Protein AF-A0AAI9UZY2-F1 (afdb_monomer_lite)

Structure (mmCIF, N/CA/C/O backbone):
data_AF-A0AAI9UZY2-F1
#
_entry.id   AF-A0AAI9UZY2-F1
#
loop_
_atom_site.group_PDB
_atom_site.id
_atom_site.type_symbol
_atom_site.label_atom_id
_atom_site.label_alt_id
_atom_site.label_comp_id
_atom_site.label_asym_id
_atom_site.label_entity_id
_atom_site.label_seq_id
_atom_site.pdbx_PDB_ins_code
_atom_site.Cartn_x
_atom_site.Cartn_y
_atom_site.Cartn_z
_atom_site.occupancy
_atom_site.B_iso_or_equiv
_atom_site.auth_seq_id
_atom_site.auth_comp_id
_atom_site.auth_asym_id
_atom_site.auth_atom_id
_atom_site.pdbx_PDB_model_num
ATOM 1 N N . MET A 1 1 ? 37.369 68.904 18.514 1.00 38.25 1 MET A N 1
ATOM 2 C CA . MET A 1 1 ? 38.245 67.737 18.271 1.00 38.25 1 MET A CA 1
ATOM 3 C C . MET A 1 1 ? 37.797 67.135 16.942 1.00 38.25 1 MET A C 1
ATOM 5 O O . MET A 1 1 ? 36.639 66.764 16.865 1.00 38.25 1 MET A O 1
ATOM 9 N N . ILE A 1 2 ? 38.485 67.487 15.842 1.00 41.34 2 ILE A N 1
ATOM 10 C CA . ILE A 1 2 ? 39.428 66.622 15.077 1.00 41.34 2 ILE A CA 1
ATOM 11 C C . ILE A 1 2 ? 38.659 65.435 14.453 1.00 41.34 2 ILE A C 1
ATOM 13 O O . ILE A 1 2 ? 38.135 64.639 15.215 1.00 41.34 2 ILE A O 1
ATOM 17 N N . ASN A 1 3 ? 38.526 65.196 13.141 1.00 34.97 3 ASN A N 1
ATOM 18 C CA . ASN A 1 3 ? 39.040 65.774 11.889 1.00 34.97 3 ASN A CA 1
ATOM 19 C C . ASN A 1 3 ? 38.097 65.339 10.733 1.00 34.97 3 ASN A C 1
ATOM 21 O O . ASN A 1 3 ? 37.533 64.248 10.785 1.00 34.97 3 ASN A O 1
ATOM 25 N N . SER A 1 4 ? 37.977 66.163 9.685 1.00 37.31 4 SER A N 1
ATOM 26 C CA . SER A 1 4 ? 37.490 65.813 8.327 1.00 37.31 4 SER A CA 1
ATOM 27 C C . SER A 1 4 ? 38.520 64.901 7.587 1.00 37.31 4 SER A C 1
ATOM 29 O O . SER A 1 4 ? 39.471 64.490 8.256 1.00 37.31 4 SER A O 1
ATOM 31 N N . PRO A 1 5 ? 38.515 64.657 6.245 1.00 57.94 5 PRO A N 1
ATOM 32 C CA . PRO A 1 5 ? 37.547 64.971 5.168 1.00 57.94 5 PRO A CA 1
ATOM 33 C C . PRO A 1 5 ? 37.455 63.917 4.000 1.00 57.94 5 PRO A C 1
ATOM 35 O O . PRO A 1 5 ? 38.155 62.913 3.996 1.00 57.94 5 PRO A O 1
ATOM 38 N N . GLU A 1 6 ? 36.653 64.251 2.964 1.00 41.91 6 GLU A N 1
ATOM 39 C CA . GLU A 1 6 ? 36.957 64.096 1.509 1.00 41.91 6 GLU A CA 1
ATOM 40 C C . GLU A 1 6 ? 36.976 62.690 0.835 1.00 41.91 6 GLU A C 1
ATOM 42 O O . GLU A 1 6 ? 37.306 61.689 1.443 1.00 41.91 6 GLU A O 1
ATOM 47 N N . SER A 1 7 ? 36.661 62.490 -0.456 1.00 42.75 7 SER A N 1
ATOM 48 C CA . SER A 1 7 ? 36.367 63.393 -1.581 1.00 42.75 7 SER A CA 1
ATOM 49 C C . SER A 1 7 ? 35.834 62.621 -2.809 1.00 42.75 7 SER A C 1
ATOM 51 O O . SER A 1 7 ? 36.023 61.413 -2.914 1.00 42.75 7 SER A O 1
ATOM 53 N N . ARG A 1 8 ? 35.373 63.411 -3.797 1.00 41.38 8 ARG A N 1
ATOM 54 C CA . ARG A 1 8 ? 35.271 63.169 -5.260 1.00 41.38 8 ARG A CA 1
ATOM 55 C C . ARG A 1 8 ? 34.188 62.214 -5.781 1.00 41.38 8 ARG A C 1
ATOM 57 O O . ARG A 1 8 ? 34.060 61.091 -5.335 1.00 41.38 8 ARG A O 1
ATOM 64 N N . GLY A 1 9 ? 33.439 62.554 -6.828 1.00 35.50 9 GLY A N 1
ATOM 65 C CA . GLY A 1 9 ? 33.447 63.742 -7.686 1.00 35.50 9 GLY A CA 1
ATOM 66 C C . GLY A 1 9 ? 32.598 63.471 -8.935 1.00 35.50 9 GLY A C 1
ATOM 67 O O . GLY A 1 9 ? 32.671 62.390 -9.508 1.00 35.50 9 GLY A O 1
ATOM 68 N N . GLN A 1 10 ? 31.761 64.440 -9.303 1.00 41.47 10 GLN A N 1
ATOM 69 C CA . GLN A 1 10 ? 30.916 64.476 -10.504 1.00 41.47 10 GLN A CA 1
ATOM 70 C C . GLN A 1 10 ? 31.749 64.718 -11.777 1.00 41.47 10 GLN A C 1
ATOM 72 O O . GLN A 1 10 ? 32.764 65.399 -11.670 1.00 41.47 10 GLN A O 1
ATOM 77 N N . THR A 1 11 ? 31.265 64.271 -12.951 1.00 36.84 11 THR A N 1
ATOM 78 C CA . THR A 1 11 ? 30.917 65.105 -14.138 1.00 36.84 11 THR A CA 1
ATOM 79 C C . THR A 1 11 ? 30.448 64.254 -15.341 1.00 36.84 11 THR A C 1
ATOM 81 O O . THR A 1 11 ? 30.886 63.126 -15.541 1.00 36.84 11 THR A O 1
ATOM 84 N N . ALA A 1 12 ? 29.509 64.810 -16.117 1.00 40.16 12 ALA A N 1
ATOM 85 C CA . ALA A 1 12 ? 28.914 64.315 -17.377 1.00 40.16 12 ALA A CA 1
ATOM 86 C C . ALA A 1 12 ? 29.637 64.947 -18.616 1.00 40.16 12 ALA A C 1
ATOM 88 O O . ALA A 1 12 ? 30.693 65.538 -18.400 1.00 40.16 12 ALA A O 1
ATOM 89 N N . PRO A 1 13 ? 29.037 65.110 -19.828 1.00 58.28 13 PRO A N 1
ATOM 90 C CA . PRO A 1 13 ? 28.518 64.188 -20.871 1.00 58.28 13 PRO A CA 1
ATOM 91 C C . PRO A 1 13 ? 29.129 64.454 -22.300 1.00 58.28 13 PRO A C 1
ATOM 93 O O . PRO A 1 13 ? 30.073 65.228 -22.425 1.00 58.28 13 PRO A O 1
ATOM 96 N N . THR A 1 14 ? 28.477 63.935 -23.373 1.00 40.00 14 THR A N 1
ATOM 97 C CA . THR A 1 14 ? 28.565 64.267 -24.847 1.00 40.00 14 THR A CA 1
ATOM 98 C C . THR A 1 14 ? 29.688 63.538 -25.634 1.00 40.00 14 THR A C 1
ATOM 100 O O . THR A 1 14 ? 30.774 63.378 -25.105 1.00 40.00 14 THR A O 1
ATOM 103 N N . ASP A 1 15 ? 29.499 62.894 -26.806 1.00 36.50 15 ASP A N 1
ATOM 104 C CA . ASP A 1 15 ? 29.066 63.411 -28.125 1.00 36.50 15 ASP A CA 1
ATOM 105 C C . ASP A 1 15 ? 28.663 62.305 -29.160 1.00 36.50 15 ASP A C 1
ATOM 107 O O . ASP A 1 15 ? 29.185 61.191 -29.146 1.00 36.50 15 ASP A O 1
ATOM 111 N N . LYS A 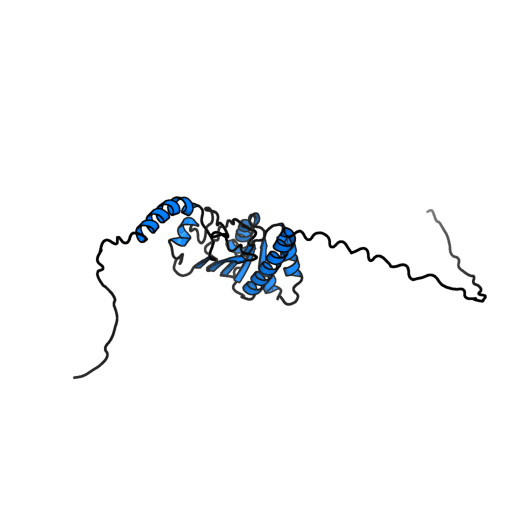1 16 ? 27.745 62.641 -30.092 1.00 41.12 16 LYS A N 1
ATOM 112 C CA . LYS A 1 16 ? 27.519 62.020 -31.443 1.00 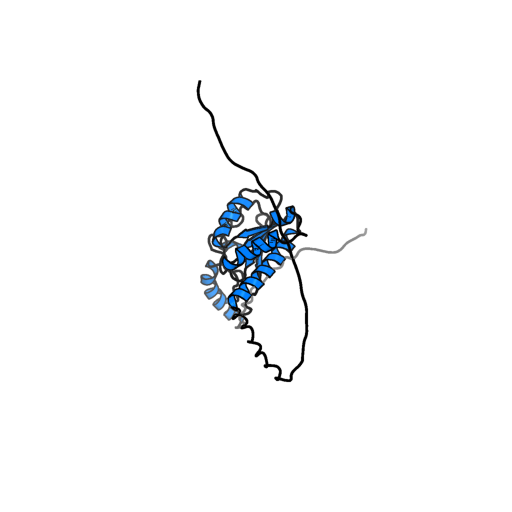41.12 16 LYS A CA 1
ATOM 113 C C . LYS A 1 16 ? 28.480 62.689 -32.481 1.00 41.12 16 LYS A C 1
ATOM 115 O O . LYS A 1 16 ? 29.222 63.546 -32.017 1.00 41.12 16 LYS A O 1
ATOM 120 N N . PRO A 1 17 ? 28.462 62.517 -33.845 1.00 53.69 17 PRO A N 1
ATOM 121 C CA . PRO A 1 17 ? 27.680 61.713 -34.837 1.00 53.69 17 PRO A CA 1
ATOM 122 C C . PRO A 1 17 ? 28.628 61.096 -35.944 1.00 53.69 17 PRO A C 1
ATOM 124 O O . PRO A 1 17 ? 29.765 60.812 -35.580 1.00 53.69 17 PRO A O 1
ATOM 127 N N . PRO A 1 18 ? 28.343 60.961 -37.281 1.00 54.53 18 PRO A N 1
ATOM 128 C CA . PRO A 1 18 ? 27.131 60.745 -38.107 1.00 54.53 18 PRO A CA 1
ATOM 129 C C . PRO A 1 18 ? 27.232 59.547 -39.118 1.00 54.53 18 PRO A C 1
ATOM 131 O O . PRO A 1 18 ? 28.200 58.796 -39.161 1.00 54.53 18 PRO A O 1
ATOM 134 N N . ALA A 1 19 ? 26.197 59.401 -39.962 1.00 44.50 19 ALA A N 1
ATOM 135 C CA . ALA A 1 19 ? 26.010 58.423 -41.046 1.00 44.50 19 ALA A CA 1
ATOM 136 C C . ALA A 1 19 ? 26.570 58.849 -42.429 1.00 44.50 19 ALA A C 1
ATOM 138 O O . ALA A 1 19 ? 26.672 60.045 -42.691 1.00 44.50 19 ALA A O 1
ATOM 139 N N . SER A 1 20 ? 26.802 57.886 -43.347 1.00 38.84 20 SER A N 1
ATOM 140 C CA . SER A 1 20 ? 26.661 57.982 -44.833 1.00 38.84 20 SER A CA 1
ATOM 141 C C . SER A 1 20 ? 26.963 56.617 -45.501 1.00 38.84 20 SER A C 1
ATOM 143 O O . SER A 1 20 ? 28.001 56.030 -45.239 1.00 38.84 20 SER A O 1
ATOM 145 N N . ARG A 1 21 ? 25.981 55.946 -46.131 1.00 38.69 21 ARG A N 1
ATOM 146 C CA . ARG A 1 21 ? 25.615 55.908 -47.576 1.00 38.69 21 ARG A CA 1
ATOM 147 C C . ARG A 1 21 ? 26.516 55.049 -48.501 1.00 38.69 21 ARG A C 1
ATOM 149 O O . ARG A 1 21 ? 27.591 55.476 -48.883 1.00 38.69 21 ARG A O 1
ATOM 156 N N . SER A 1 22 ? 25.919 53.961 -49.018 1.00 33.28 22 SER A N 1
ATOM 157 C CA . SER A 1 22 ? 25.673 53.702 -50.460 1.00 33.28 22 SER A CA 1
ATOM 158 C C . SER A 1 22 ? 26.249 52.422 -51.108 1.00 33.28 22 SER A C 1
ATOM 160 O O . SER A 1 22 ? 27.438 52.136 -51.040 1.00 33.28 22 SER A O 1
ATOM 162 N N . THR A 1 23 ? 25.361 51.816 -51.918 1.00 35.88 23 THR A N 1
ATOM 163 C CA . THR A 1 23 ? 25.540 51.085 -53.201 1.00 35.88 23 THR A CA 1
ATOM 164 C C . THR A 1 23 ? 25.896 49.586 -53.235 1.00 35.88 23 THR A C 1
ATOM 166 O O . THR A 1 23 ? 26.986 49.168 -52.869 1.00 35.88 23 THR A O 1
ATOM 169 N N . MET A 1 24 ? 24.959 48.793 -53.787 1.00 42.12 24 MET A N 1
ATOM 170 C CA . MET A 1 24 ? 25.160 47.442 -54.351 1.00 42.12 24 MET A CA 1
ATOM 171 C C . MET A 1 24 ? 25.975 47.486 -55.665 1.00 42.12 24 MET A C 1
ATOM 173 O O . MET A 1 24 ? 26.047 48.554 -56.276 1.00 42.12 24 MET A O 1
ATOM 177 N N . PRO A 1 25 ? 26.537 46.351 -56.146 1.00 48.69 25 PRO A N 1
ATOM 178 C CA . PRO A 1 25 ? 25.811 45.531 -57.135 1.00 48.69 25 PRO A CA 1
ATOM 179 C C . PRO A 1 25 ? 25.968 43.995 -56.989 1.00 48.69 25 PRO A C 1
ATOM 181 O O . PRO A 1 25 ? 26.852 43.476 -56.315 1.00 48.69 25 PRO A O 1
ATOM 184 N N . GLN A 1 26 ? 25.050 43.285 -57.653 1.00 51.78 26 GLN A N 1
ATOM 185 C CA . GLN A 1 26 ? 24.894 41.828 -57.780 1.00 51.78 26 GLN A CA 1
ATOM 186 C C . GLN A 1 26 ? 26.135 41.092 -58.321 1.00 51.78 26 GLN A C 1
ATOM 188 O O . GLN A 1 26 ? 26.775 41.610 -59.225 1.00 51.78 26 GLN A O 1
ATOM 193 N N . HIS A 1 27 ? 26.344 39.823 -57.928 1.00 39.06 27 HIS A N 1
ATOM 194 C CA . HIS A 1 27 ? 26.730 38.747 -58.862 1.00 39.06 27 HIS A CA 1
ATOM 195 C C . HIS A 1 27 ? 26.501 37.324 -58.293 1.00 39.06 27 HIS A C 1
ATOM 197 O O . HIS A 1 27 ? 27.087 36.922 -57.299 1.00 39.06 27 HIS A O 1
ATOM 203 N N . LYS A 1 28 ? 25.630 36.581 -58.995 1.00 38.75 28 LYS A N 1
ATOM 204 C CA . LYS A 1 28 ? 25.673 35.147 -59.362 1.00 38.75 28 LYS A CA 1
ATOM 205 C C . LYS A 1 28 ? 26.155 34.086 -58.343 1.00 38.75 28 LYS A C 1
ATOM 207 O O . LYS A 1 28 ? 27.343 33.862 -58.179 1.00 38.75 28 LYS A O 1
ATOM 212 N N . GLY A 1 29 ? 25.189 33.271 -57.905 1.00 47.72 29 GLY A N 1
ATOM 213 C CA . GLY A 1 29 ? 25.176 31.817 -58.140 1.00 47.72 29 GLY A CA 1
ATOM 214 C C . GLY A 1 29 ? 26.167 30.937 -57.369 1.00 47.72 29 GLY A C 1
ATOM 215 O O . GLY A 1 29 ? 27.308 30.754 -57.776 1.00 47.72 29 GLY A O 1
ATOM 216 N N . THR A 1 30 ? 25.674 30.250 -56.338 1.00 43.50 30 THR A N 1
ATOM 217 C CA . THR A 1 30 ? 26.255 28.993 -55.829 1.00 43.50 30 THR A CA 1
ATOM 218 C C . THR A 1 30 ? 25.113 28.155 -55.224 1.00 43.50 30 THR A C 1
ATOM 220 O O . THR A 1 30 ? 24.220 28.730 -54.598 1.00 43.50 30 THR A O 1
ATOM 223 N N . PRO A 1 31 ? 25.049 26.832 -55.473 1.00 47.84 31 PRO A N 1
ATOM 224 C CA . PRO A 1 31 ? 23.880 26.013 -55.151 1.00 47.84 31 PRO A CA 1
ATOM 225 C C . PRO A 1 31 ? 23.711 25.850 -53.632 1.00 47.84 31 PRO A C 1
ATOM 227 O O . PRO A 1 31 ? 24.696 25.949 -52.893 1.00 47.84 31 PRO A O 1
ATOM 230 N N . PRO A 1 32 ? 22.486 25.586 -53.136 1.00 43.28 32 PRO A N 1
ATOM 231 C CA . PRO A 1 32 ? 22.255 25.422 -51.712 1.00 43.28 32 PRO A CA 1
ATOM 232 C C . PRO A 1 32 ? 23.023 24.196 -51.223 1.00 43.28 32 PRO A C 1
ATOM 234 O O . PRO A 1 32 ? 22.749 23.057 -51.601 1.00 43.28 32 PRO A O 1
ATOM 237 N N . ARG A 1 33 ? 24.013 24.460 -50.370 1.00 40.31 33 ARG A N 1
ATOM 238 C CA . ARG A 1 33 ? 24.716 23.473 -49.559 1.00 40.31 33 ARG A CA 1
ATOM 239 C C . ARG A 1 33 ? 23.648 22.662 -48.829 1.00 40.31 33 ARG A C 1
ATOM 241 O O . ARG A 1 33 ? 22.973 23.200 -47.955 1.00 40.31 33 ARG A O 1
ATOM 248 N N . GLN A 1 34 ? 23.470 21.399 -49.218 1.00 44.81 34 GLN A N 1
ATOM 249 C CA . GLN A 1 34 ? 22.660 20.452 -48.464 1.00 44.81 34 GLN A CA 1
ATOM 250 C C . GLN A 1 34 ? 23.204 20.444 -47.038 1.00 44.81 34 GLN A C 1
ATOM 252 O O . GLN A 1 34 ? 24.302 19.955 -46.764 1.00 44.81 34 GLN A O 1
ATOM 257 N N . VAL A 1 35 ? 22.454 21.071 -46.137 1.00 40.50 35 VAL A N 1
ATOM 258 C CA . VAL A 1 35 ? 22.643 20.908 -44.708 1.00 40.50 35 VAL A CA 1
ATOM 259 C C . VAL A 1 35 ? 22.307 19.448 -44.470 1.00 40.50 35 VAL A C 1
ATOM 261 O O . VAL A 1 35 ? 21.137 19.076 -44.460 1.00 40.50 35 VAL A O 1
ATOM 264 N N . PHE A 1 36 ? 23.335 18.606 -44.354 1.00 41.28 36 PHE A N 1
ATOM 265 C CA . PHE A 1 36 ? 23.183 17.309 -43.719 1.00 41.28 36 PHE A CA 1
ATOM 266 C C . PHE A 1 36 ? 22.555 17.603 -42.362 1.00 41.28 36 PHE A C 1
ATOM 268 O O . PHE A 1 36 ? 23.222 18.103 -41.453 1.00 41.28 36 PHE A O 1
ATOM 275 N N . GLN A 1 37 ? 21.247 17.369 -42.263 1.00 45.00 37 GLN A N 1
ATOM 276 C CA . GLN A 1 37 ? 20.556 17.277 -40.997 1.00 45.00 37 GLN A CA 1
ATOM 277 C C . GLN A 1 37 ? 21.287 16.175 -40.249 1.00 45.00 37 GLN A C 1
ATOM 279 O O . GLN A 1 37 ? 21.129 14.987 -40.524 1.00 45.00 37 GLN A O 1
ATOM 284 N N . ARG A 1 38 ? 22.191 16.590 -39.362 1.00 45.69 38 ARG A N 1
ATOM 285 C CA . ARG A 1 38 ? 22.801 15.718 -38.379 1.00 45.69 38 ARG A CA 1
ATOM 286 C C . ARG A 1 38 ? 21.616 15.176 -37.605 1.00 45.69 38 ARG A C 1
ATOM 288 O O . ARG A 1 38 ? 21.026 15.922 -36.829 1.00 45.69 38 ARG A O 1
ATOM 295 N N . ALA A 1 39 ? 21.226 13.937 -37.909 1.00 43.16 39 ALA A N 1
ATOM 296 C CA . ALA A 1 39 ? 20.193 13.227 -37.184 1.00 43.16 39 ALA A CA 1
ATOM 297 C C . ALA A 1 39 ? 20.489 13.455 -35.705 1.00 43.16 39 ALA A C 1
ATOM 299 O O . ALA A 1 39 ? 21.566 13.080 -35.222 1.00 43.16 39 ALA A O 1
ATOM 300 N N . ALA A 1 40 ? 19.605 14.198 -35.037 1.00 47.69 40 ALA A N 1
ATOM 301 C CA . ALA A 1 40 ? 19.693 14.392 -33.609 1.00 47.69 40 ALA A CA 1
ATOM 302 C C . ALA A 1 40 ? 19.715 12.980 -33.037 1.00 47.69 40 ALA A C 1
ATOM 304 O O . ALA A 1 40 ? 18.753 12.230 -33.199 1.00 47.69 40 ALA A O 1
ATOM 305 N N . ARG A 1 41 ? 20.866 12.573 -32.492 1.00 49.66 41 ARG A N 1
ATOM 306 C CA . ARG A 1 41 ? 20.977 11.306 -31.784 1.00 49.66 41 ARG A CA 1
ATOM 307 C C . ARG A 1 41 ? 20.006 11.428 -30.624 1.00 49.66 41 ARG A C 1
ATOM 309 O O . ARG A 1 41 ? 20.309 12.108 -29.648 1.00 49.66 41 ARG A O 1
ATOM 316 N N . ILE A 1 42 ? 18.830 10.828 -30.782 1.00 53.72 42 ILE A N 1
ATOM 317 C CA . ILE A 1 42 ? 17.936 10.539 -29.674 1.00 53.72 42 ILE A CA 1
ATOM 318 C C . ILE A 1 42 ? 18.822 9.759 -28.695 1.00 53.72 42 ILE A C 1
ATOM 320 O O . ILE A 1 42 ? 19.401 8.745 -29.105 1.00 53.72 42 ILE A O 1
ATOM 324 N N . PRO A 1 43 ? 19.069 10.270 -27.475 1.00 56.22 43 PRO A N 1
ATOM 325 C CA . PRO A 1 43 ? 19.855 9.523 -26.508 1.00 56.22 43 PRO A CA 1
ATOM 326 C C . PRO A 1 43 ? 19.183 8.157 -26.331 1.00 56.22 43 PRO A C 1
ATOM 328 O O . PRO A 1 43 ? 17.952 8.102 -26.339 1.00 56.22 43 PRO A O 1
ATOM 331 N N . PRO A 1 44 ? 19.948 7.057 -26.234 1.00 47.88 44 PRO A N 1
ATOM 332 C CA . PRO A 1 44 ? 19.358 5.740 -26.063 1.00 47.88 44 PRO A CA 1
ATOM 333 C C . PRO A 1 44 ? 18.477 5.774 -24.812 1.00 47.88 44 PRO A C 1
ATOM 335 O O . PRO A 1 44 ? 18.971 5.940 -23.697 1.00 47.88 44 PRO A O 1
ATOM 338 N N . SER A 1 45 ? 17.163 5.691 -25.012 1.00 53.66 45 SER A N 1
ATOM 339 C CA . SER A 1 45 ? 16.194 5.581 -23.933 1.00 53.66 45 SER A CA 1
ATOM 340 C C . SER A 1 45 ? 16.470 4.261 -23.233 1.00 53.66 45 SER A C 1
ATOM 342 O O . SER A 1 45 ? 16.301 3.196 -23.828 1.00 53.66 45 SER A O 1
ATOM 344 N N . ASN A 1 46 ? 16.953 4.321 -21.994 1.00 58.75 46 ASN A N 1
ATOM 345 C CA . ASN A 1 46 ? 17.170 3.120 -21.206 1.00 58.75 46 ASN A CA 1
ATOM 346 C C . ASN A 1 46 ? 15.793 2.498 -20.919 1.00 58.75 46 ASN A C 1
ATOM 348 O O . ASN A 1 46 ? 15.008 3.112 -20.192 1.00 58.75 46 ASN A O 1
ATOM 352 N N . PRO A 1 47 ? 15.478 1.300 -21.444 1.00 62.09 47 PRO A N 1
ATOM 353 C CA . PRO A 1 47 ? 14.135 0.723 -21.340 1.00 62.09 47 PRO A CA 1
ATOM 354 C C . PRO A 1 47 ? 13.713 0.488 -19.881 1.00 62.09 47 PRO A C 1
ATOM 356 O O . PRO A 1 47 ? 12.533 0.532 -19.555 1.00 62.09 47 PRO A O 1
ATOM 359 N N . ILE A 1 48 ? 14.685 0.304 -18.980 1.00 61.25 48 ILE A N 1
ATOM 360 C CA . ILE A 1 48 ? 14.459 0.151 -17.537 1.00 61.25 48 ILE A CA 1
ATOM 361 C C . ILE A 1 48 ? 14.027 1.478 -16.885 1.00 61.25 48 ILE A C 1
ATOM 363 O O . ILE A 1 48 ? 13.135 1.481 -16.042 1.00 61.25 48 ILE A O 1
ATOM 367 N N . GLN A 1 49 ? 14.615 2.615 -17.280 1.00 62.44 49 GLN A N 1
ATOM 368 C CA . GLN A 1 49 ? 14.220 3.929 -16.749 1.00 62.44 49 GLN A CA 1
ATOM 369 C C . GLN A 1 49 ? 12.815 4.328 -17.208 1.00 62.44 49 GLN A C 1
ATOM 371 O O . GLN A 1 49 ? 12.057 4.885 -16.418 1.00 62.44 49 GLN A O 1
ATOM 376 N N . ASP A 1 50 ? 12.464 4.007 -18.454 1.00 69.12 50 ASP A N 1
ATOM 377 C CA . ASP A 1 50 ? 11.123 4.243 -18.995 1.00 69.12 50 ASP A CA 1
ATOM 378 C C . ASP A 1 50 ? 10.068 3.410 -18.244 1.00 69.12 50 ASP A C 1
ATOM 380 O O . ASP A 1 50 ? 9.058 3.943 -17.788 1.00 69.12 50 ASP A O 1
ATOM 384 N N . LEU A 1 51 ? 10.364 2.132 -17.968 1.00 75.31 51 LEU A N 1
ATOM 385 C CA . LEU A 1 51 ? 9.486 1.264 -17.176 1.00 75.31 51 LEU A CA 1
ATOM 386 C C . LEU A 1 51 ? 9.242 1.815 -15.762 1.00 75.31 51 LEU A C 1
ATOM 388 O O . LEU A 1 51 ? 8.102 1.889 -15.306 1.00 75.31 51 LEU A O 1
ATOM 392 N N . HIS A 1 52 ? 10.300 2.257 -15.073 1.00 79.69 52 HIS A N 1
ATOM 393 C CA . HIS A 1 52 ? 10.154 2.841 -13.740 1.00 79.69 52 HIS A CA 1
ATOM 394 C C . HIS A 1 52 ? 9.308 4.116 -13.751 1.00 79.69 52 HIS A C 1
ATOM 396 O O . HIS A 1 52 ? 8.534 4.321 -12.814 1.00 79.69 52 HIS A O 1
ATOM 402 N N . LEU A 1 53 ? 9.438 4.950 -14.785 1.00 81.00 53 LEU A N 1
ATOM 403 C CA . LEU A 1 53 ? 8.677 6.189 -14.931 1.00 81.00 53 LEU A CA 1
ATOM 404 C C . LEU A 1 53 ? 7.192 5.921 -15.213 1.00 81.00 53 LEU A C 1
ATOM 406 O O . LEU A 1 53 ? 6.325 6.558 -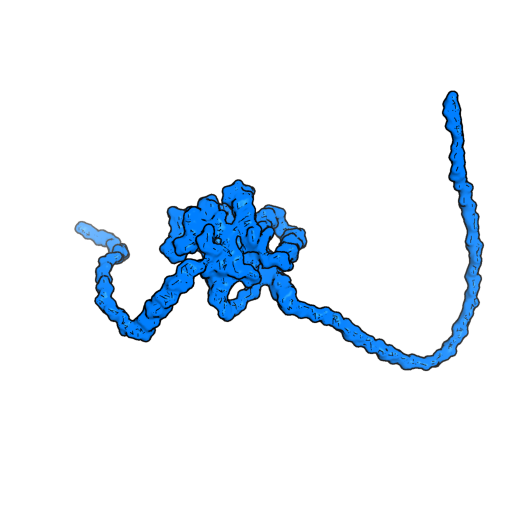14.610 1.00 81.00 53 LEU A O 1
ATOM 410 N N . GLN A 1 54 ? 6.893 4.960 -16.091 1.00 83.06 54 GLN A N 1
ATOM 411 C CA . GLN A 1 54 ? 5.521 4.535 -16.379 1.00 83.06 54 GLN A CA 1
ATOM 412 C C . GLN A 1 54 ? 4.837 3.974 -15.129 1.00 83.06 54 GLN A C 1
ATOM 414 O O . GLN A 1 54 ? 3.732 4.406 -14.786 1.00 83.06 54 GLN A O 1
ATOM 419 N N . ASP A 1 55 ? 5.524 3.094 -14.399 1.00 87.38 55 ASP A N 1
ATOM 420 C CA . ASP A 1 55 ? 5.037 2.542 -13.135 1.00 87.38 55 ASP A CA 1
ATOM 421 C C . ASP A 1 55 ? 4.798 3.649 -12.099 1.00 87.38 55 ASP A C 1
ATOM 423 O O . ASP A 1 55 ? 3.764 3.666 -11.436 1.00 87.38 55 ASP A O 1
ATOM 427 N N . ALA A 1 56 ? 5.705 4.625 -11.995 1.00 90.75 56 ALA A N 1
ATOM 428 C CA . ALA A 1 56 ? 5.565 5.741 -11.062 1.00 90.75 56 ALA A CA 1
ATOM 429 C C . ALA A 1 56 ? 4.309 6.589 -11.340 1.00 90.75 56 ALA A C 1
ATOM 431 O O . ALA A 1 56 ? 3.611 6.988 -10.406 1.00 90.75 56 ALA A O 1
ATOM 432 N N . ASN A 1 57 ? 3.980 6.826 -12.613 1.00 91.00 57 ASN A N 1
ATOM 433 C CA . ASN A 1 57 ? 2.756 7.528 -13.005 1.00 91.00 57 ASN A CA 1
ATOM 434 C C . ASN A 1 57 ? 1.496 6.707 -12.673 1.00 91.00 57 ASN A C 1
ATOM 436 O O . ASN A 1 57 ? 0.531 7.247 -12.128 1.00 91.00 57 ASN A O 1
ATOM 440 N N . ALA A 1 58 ? 1.514 5.400 -12.948 1.00 91.56 58 ALA A N 1
ATOM 441 C CA . ALA A 1 58 ? 0.409 4.505 -12.610 1.00 91.56 58 ALA A CA 1
ATOM 442 C C . ALA A 1 58 ? 0.137 4.480 -11.096 1.00 91.56 58 ALA A C 1
ATOM 444 O O . ALA A 1 58 ? -1.010 4.639 -10.674 1.00 91.56 58 ALA A O 1
ATOM 445 N N . ILE A 1 59 ? 1.194 4.375 -10.284 1.00 93.75 59 ILE A N 1
ATOM 446 C CA . ILE A 1 59 ? 1.108 4.415 -8.819 1.00 93.75 59 ILE A CA 1
ATOM 447 C C . ILE A 1 59 ? 0.502 5.735 -8.356 1.00 93.75 59 ILE A C 1
ATOM 449 O O . ILE A 1 59 ? -0.415 5.731 -7.538 1.00 93.75 59 ILE A O 1
ATOM 453 N N . TRP A 1 60 ? 0.978 6.864 -8.892 1.00 93.25 60 TRP A N 1
ATOM 454 C CA . TRP A 1 60 ? 0.442 8.172 -8.525 1.00 93.25 60 TRP A CA 1
ATOM 455 C C . TRP A 1 60 ? -1.066 8.268 -8.782 1.00 93.25 60 TRP A C 1
ATOM 457 O O . TRP A 1 60 ? -1.817 8.630 -7.877 1.00 93.25 60 TRP A O 1
ATOM 467 N N . LYS A 1 61 ? -1.518 7.890 -9.983 1.00 92.06 61 LYS A N 1
ATOM 468 C CA . LYS A 1 61 ? -2.941 7.915 -10.355 1.00 92.06 61 LYS A CA 1
ATOM 469 C C . LYS A 1 61 ? -3.797 7.059 -9.427 1.00 92.06 61 LYS A C 1
ATOM 471 O O . LYS A 1 61 ? -4.862 7.500 -9.003 1.00 92.06 61 LYS A O 1
ATOM 476 N N . GLU A 1 62 ? -3.324 5.862 -9.093 1.00 93.44 62 GLU A N 1
ATOM 477 C CA . GLU A 1 62 ? -4.015 4.965 -8.169 1.00 93.44 62 GLU A CA 1
ATOM 478 C C . GLU A 1 62 ? -4.120 5.578 -6.765 1.00 93.44 62 GLU A C 1
ATOM 480 O O . GLU A 1 62 ? -5.199 5.616 -6.175 1.00 93.44 62 GLU A O 1
ATOM 485 N N . CYS A 1 63 ? -3.019 6.124 -6.241 1.00 93.81 63 CYS A N 1
ATOM 486 C CA . CYS A 1 63 ? -3.019 6.779 -4.936 1.00 93.81 63 CYS A CA 1
ATOM 487 C C . CYS A 1 63 ? -3.950 7.994 -4.902 1.00 93.81 63 CYS A C 1
ATOM 489 O O . CYS A 1 63 ? -4.680 8.189 -3.927 1.00 93.81 63 CYS A O 1
ATOM 491 N N . ALA A 1 64 ? -3.940 8.802 -5.964 1.00 92.25 64 ALA A N 1
ATOM 492 C CA . ALA A 1 64 ? -4.812 9.956 -6.091 1.00 92.25 64 ALA A CA 1
ATOM 493 C C . ALA A 1 64 ? -6.287 9.543 -6.085 1.00 92.25 64 ALA A C 1
ATOM 495 O O . ALA A 1 64 ? -7.071 10.145 -5.349 1.00 92.25 64 ALA A O 1
ATOM 496 N N . LEU A 1 65 ? -6.644 8.485 -6.820 1.00 91.31 65 LEU A N 1
ATOM 497 C CA . LEU A 1 65 ? -7.996 7.928 -6.862 1.00 91.31 65 LEU A CA 1
ATOM 498 C C . LEU A 1 65 ? -8.464 7.440 -5.482 1.00 91.31 65 LEU A C 1
ATOM 500 O O . LEU A 1 65 ? -9.507 7.881 -5.000 1.00 91.31 65 LEU A O 1
ATOM 504 N N . GLU A 1 66 ? -7.683 6.588 -4.812 1.00 91.12 66 GLU A N 1
ATOM 505 C CA . GLU A 1 66 ? -8.039 6.043 -3.490 1.00 91.12 66 GLU A CA 1
ATOM 506 C C . GLU A 1 66 ? -8.194 7.152 -2.432 1.00 91.12 66 GLU A C 1
ATOM 508 O O . GLU A 1 66 ? -9.092 7.107 -1.589 1.00 91.12 66 GLU A O 1
ATOM 513 N N . SER A 1 67 ? -7.368 8.202 -2.511 1.00 88.88 67 SER A N 1
ATOM 514 C CA . SER A 1 67 ? -7.379 9.319 -1.555 1.00 88.88 67 SER A CA 1
ATOM 515 C C . SER A 1 67 ? -8.593 10.251 -1.659 1.00 88.88 67 SER A C 1
ATOM 517 O O . SER A 1 67 ? -8.788 11.097 -0.777 1.00 88.88 67 SER A O 1
ATOM 519 N N . GLN A 1 68 ? -9.407 10.133 -2.718 1.00 88.50 68 GLN A N 1
ATOM 520 C CA . GLN A 1 68 ? -10.640 10.919 -2.863 1.00 88.50 68 GLN A CA 1
ATOM 521 C C . GLN A 1 68 ? -11.636 10.605 -1.742 1.00 88.50 68 GLN A C 1
ATOM 523 O O . GLN A 1 68 ? -12.435 11.458 -1.355 1.00 88.50 68 GLN A O 1
ATOM 528 N N . ARG A 1 69 ? -11.539 9.403 -1.166 1.00 87.06 69 ARG A N 1
ATOM 529 C CA . ARG A 1 69 ? -12.313 8.976 -0.005 1.00 87.06 69 ARG A CA 1
ATOM 530 C C . ARG A 1 69 ? -11.771 9.627 1.269 1.00 87.06 69 ARG A C 1
ATOM 532 O O . ARG A 1 69 ? -10.568 9.636 1.525 1.00 87.06 69 ARG A O 1
ATOM 539 N N . SER A 1 70 ? -12.657 10.205 2.077 1.00 85.88 70 SER A N 1
ATOM 540 C CA . SER A 1 70 ? -12.268 10.969 3.271 1.00 85.88 70 SER A CA 1
ATOM 541 C C . SER A 1 70 ? -11.805 10.106 4.447 1.00 85.88 70 SER A C 1
ATOM 543 O O . SER A 1 70 ? -11.065 10.605 5.291 1.00 85.88 70 SER A O 1
ATOM 545 N N . ASP A 1 71 ? -12.239 8.846 4.486 1.00 89.75 71 ASP A N 1
ATOM 546 C CA . ASP A 1 71 ? -11.969 7.835 5.517 1.00 89.75 71 ASP A CA 1
ATOM 547 C C . ASP A 1 71 ? -10.700 7.004 5.244 1.00 89.75 71 ASP A C 1
ATOM 549 O O . ASP A 1 71 ? -10.361 6.104 6.012 1.00 89.75 71 ASP A O 1
ATOM 553 N N . VAL A 1 72 ? -9.987 7.300 4.152 1.00 92.75 72 VAL A N 1
ATOM 554 C CA . VAL A 1 72 ? -8.868 6.494 3.657 1.00 92.75 72 VAL A CA 1
ATOM 555 C C . VAL A 1 72 ? -7.540 7.240 3.769 1.00 92.75 72 VAL A C 1
ATOM 557 O O . VAL A 1 72 ? -7.362 8.318 3.196 1.00 92.75 72 VAL A O 1
ATOM 560 N N . LEU A 1 73 ? -6.573 6.611 4.437 1.00 95.25 73 LEU A N 1
ATOM 561 C CA . LEU A 1 73 ? -5.157 6.953 4.351 1.00 95.25 73 LEU A CA 1
ATOM 562 C C . LEU A 1 73 ? -4.486 6.089 3.277 1.00 95.25 73 LEU A C 1
ATOM 564 O O . LEU A 1 73 ? -4.730 4.885 3.208 1.00 95.25 73 LEU A O 1
ATOM 568 N N . VAL A 1 74 ? -3.624 6.685 2.455 1.00 96.69 74 VAL A N 1
ATOM 569 C CA . VAL A 1 74 ? -2.917 5.984 1.376 1.00 96.69 74 VAL A CA 1
ATOM 570 C C . VAL A 1 74 ? -1.413 6.032 1.624 1.00 96.69 74 VAL A C 1
ATOM 572 O O . VAL A 1 74 ? -0.852 7.107 1.822 1.00 96.69 74 VAL A O 1
ATOM 575 N N . ILE A 1 75 ? -0.745 4.883 1.564 1.00 97.94 75 ILE A N 1
ATOM 576 C CA . ILE A 1 75 ? 0.716 4.771 1.553 1.00 97.94 75 ILE A CA 1
ATOM 577 C C . ILE A 1 75 ? 1.143 4.209 0.197 1.00 97.94 75 ILE A C 1
ATOM 579 O O . ILE A 1 75 ? 0.830 3.071 -0.138 1.00 97.94 75 ILE A O 1
ATOM 583 N N . ALA A 1 76 ? 1.868 5.009 -0.576 1.00 97.81 76 ALA A N 1
ATOM 584 C CA . ALA A 1 76 ? 2.554 4.588 -1.785 1.00 97.81 76 ALA A CA 1
ATOM 585 C C . ALA A 1 76 ? 3.939 4.042 -1.417 1.00 97.81 76 ALA A C 1
ATOM 587 O O . ALA A 1 76 ? 4.794 4.794 -0.944 1.00 97.81 76 ALA A O 1
ATOM 588 N N . VAL A 1 77 ? 4.163 2.752 -1.655 1.00 97.69 77 VAL A N 1
ATOM 589 C CA . VAL A 1 77 ? 5.448 2.076 -1.460 1.00 97.69 77 VAL A CA 1
ATOM 590 C C . VAL A 1 77 ? 6.123 1.923 -2.812 1.00 97.69 77 VAL A C 1
ATOM 592 O O . VAL A 1 77 ? 5.679 1.150 -3.659 1.00 97.69 77 VAL A O 1
ATOM 595 N N . VAL A 1 78 ? 7.190 2.681 -3.036 1.00 96.31 78 VAL A N 1
ATOM 596 C CA . VAL A 1 78 ? 7.798 2.842 -4.361 1.00 96.31 78 VAL A CA 1
ATOM 597 C C . VAL A 1 78 ? 9.276 2.481 -4.361 1.00 96.31 78 VAL A C 1
ATOM 599 O O . VAL A 1 78 ? 9.944 2.510 -3.326 1.00 96.31 78 VAL A O 1
ATOM 602 N N . HIS A 1 79 ? 9.806 2.138 -5.535 1.00 94.56 79 HIS A N 1
ATOM 603 C CA . HIS A 1 79 ? 11.244 1.941 -5.691 1.00 94.56 79 HIS A CA 1
ATOM 604 C C . HIS A 1 79 ? 11.977 3.280 -5.471 1.00 94.56 79 HIS A C 1
ATOM 606 O O . HIS A 1 79 ? 11.453 4.316 -5.891 1.00 94.56 79 HIS A O 1
ATOM 612 N N . PRO A 1 80 ? 13.192 3.311 -4.887 1.00 94.06 80 PRO A N 1
ATOM 613 C CA . PRO A 1 80 ? 13.918 4.564 -4.641 1.00 94.06 80 PRO A CA 1
ATOM 614 C C . PRO A 1 80 ? 14.076 5.456 -5.883 1.00 94.06 80 PRO A C 1
ATOM 616 O O . PRO A 1 80 ? 13.989 6.676 -5.796 1.00 94.06 80 PRO A O 1
ATOM 619 N N . GLN A 1 81 ? 14.229 4.855 -7.068 1.00 92.25 81 GLN A N 1
ATOM 620 C CA . GLN A 1 81 ? 14.321 5.597 -8.337 1.00 92.25 81 GLN A CA 1
ATOM 621 C C . GLN A 1 81 ? 13.004 6.283 -8.753 1.00 92.25 81 GLN A C 1
ATOM 623 O O . GLN A 1 81 ? 13.027 7.216 -9.548 1.00 92.25 81 GLN A O 1
ATOM 628 N N . GLN A 1 82 ? 11.862 5.828 -8.233 1.00 92.69 82 GLN A N 1
ATOM 629 C CA . GLN A 1 82 ? 10.527 6.364 -8.524 1.00 92.69 82 GLN A CA 1
ATOM 630 C C . GLN A 1 82 ? 10.098 7.430 -7.507 1.00 92.69 82 GLN A C 1
ATOM 632 O O . GLN A 1 82 ? 9.248 8.265 -7.804 1.00 92.69 82 GLN A O 1
ATOM 637 N N . GLU A 1 83 ? 10.674 7.410 -6.303 1.00 93.69 83 GLU A N 1
ATOM 638 C CA . GLU A 1 83 ? 10.190 8.170 -5.149 1.00 93.69 83 GLU A CA 1
ATOM 639 C C . GLU A 1 83 ? 10.082 9.672 -5.410 1.00 93.69 83 GLU A C 1
ATOM 641 O O . GLU A 1 83 ? 9.044 10.281 -5.136 1.00 93.69 83 GLU A O 1
ATOM 646 N N . GLN A 1 84 ? 11.135 10.265 -5.976 1.00 93.00 84 GLN A N 1
ATOM 647 C CA . GLN A 1 84 ? 11.161 11.696 -6.254 1.00 93.00 84 GLN A CA 1
ATOM 648 C C . GLN A 1 84 ? 10.104 12.084 -7.296 1.00 93.00 84 GLN A C 1
ATOM 650 O O . GLN A 1 84 ? 9.375 13.052 -7.098 1.00 93.00 84 GLN A O 1
ATOM 655 N N . TYR A 1 85 ? 9.941 11.277 -8.345 1.00 92.19 85 TYR A N 1
ATOM 656 C CA . TYR A 1 85 ? 8.943 11.528 -9.383 1.00 92.19 85 TYR A CA 1
ATOM 657 C C . TYR A 1 85 ? 7.510 11.514 -8.831 1.00 92.19 85 TYR A C 1
ATOM 659 O O . TYR A 1 85 ? 6.711 12.400 -9.142 1.00 92.19 85 TYR A O 1
ATOM 667 N N . VAL A 1 86 ? 7.173 10.540 -7.980 1.00 92.62 86 VAL A N 1
ATOM 668 C CA . VAL A 1 86 ? 5.831 10.458 -7.375 1.00 92.62 86 VAL A CA 1
ATOM 669 C C . VAL A 1 86 ? 5.599 11.631 -6.414 1.00 92.62 86 VAL A C 1
ATOM 671 O O . VAL A 1 86 ? 4.511 12.209 -6.388 1.00 92.62 86 VAL A O 1
ATOM 674 N N . LYS A 1 87 ? 6.628 12.047 -5.662 1.00 93.19 87 LYS A N 1
ATOM 675 C CA . LYS A 1 87 ? 6.566 13.235 -4.792 1.00 93.19 87 LYS A CA 1
ATOM 676 C C . LYS A 1 87 ? 6.342 14.524 -5.579 1.00 93.19 87 LYS A C 1
ATOM 678 O O . LYS A 1 87 ? 5.571 15.372 -5.130 1.00 93.19 87 LYS A O 1
ATOM 683 N N . ASP A 1 88 ? 6.987 14.672 -6.729 1.00 91.75 88 ASP A N 1
ATOM 684 C CA . ASP A 1 88 ? 6.819 15.846 -7.585 1.00 91.75 88 ASP A CA 1
ATOM 685 C C . ASP A 1 88 ? 5.446 15.848 -8.260 1.00 91.75 88 ASP A C 1
ATOM 687 O O . ASP A 1 88 ? 4.768 16.877 -8.249 1.00 91.75 88 ASP A O 1
ATOM 691 N N . SER A 1 89 ? 4.970 14.683 -8.714 1.00 89.88 89 SER A N 1
ATOM 692 C CA . SER A 1 89 ? 3.611 14.510 -9.249 1.00 89.88 89 SER A CA 1
ATOM 693 C C . SER A 1 89 ? 2.563 14.988 -8.241 1.00 89.88 89 SER A C 1
ATOM 695 O O . SER A 1 89 ? 1.745 15.851 -8.562 1.00 89.88 89 SER A O 1
ATOM 697 N N . LYS A 1 90 ? 2.695 14.559 -6.978 1.00 89.12 90 LYS A N 1
ATOM 698 C CA . LYS A 1 90 ? 1.850 14.999 -5.860 1.00 89.12 90 LYS A CA 1
ATOM 699 C C . LYS A 1 90 ? 1.816 16.512 -5.652 1.00 89.12 90 LYS A C 1
ATOM 701 O O . LYS A 1 90 ? 0.780 17.056 -5.282 1.00 89.12 90 LYS A O 1
ATOM 706 N N . ARG A 1 91 ? 2.950 17.193 -5.822 1.00 87.44 91 ARG A N 1
ATOM 707 C CA . ARG A 1 91 ? 3.051 18.654 -5.648 1.00 87.44 91 ARG A CA 1
ATOM 708 C C . ARG A 1 91 ? 2.492 19.415 -6.843 1.00 87.44 91 ARG A C 1
ATOM 710 O O . ARG A 1 91 ? 2.010 20.529 -6.677 1.00 87.44 91 ARG A O 1
ATOM 717 N N . SER A 1 92 ? 2.606 18.827 -8.029 1.00 85.19 92 SER A N 1
ATOM 718 C CA . SER A 1 92 ? 2.263 19.467 -9.294 1.00 85.19 92 SER A CA 1
ATOM 719 C C . SER A 1 92 ? 0.776 19.440 -9.631 1.00 85.19 92 SER A C 1
ATOM 721 O O . SER A 1 92 ? 0.382 20.144 -10.551 1.00 85.19 92 SER A O 1
ATOM 723 N N . GLU A 1 93 ? -0.046 18.651 -8.930 1.00 82.19 93 GLU A N 1
ATOM 724 C CA . GLU A 1 93 ? -1.444 18.430 -9.303 1.00 82.19 93 GLU A CA 1
ATOM 725 C C . GLU A 1 93 ? -2.379 19.491 -8.683 1.00 82.19 93 GLU A C 1
ATOM 727 O O . GLU A 1 93 ? -2.732 19.404 -7.503 1.00 82.19 93 GLU A O 1
ATOM 732 N N . PRO A 1 94 ? -2.819 20.506 -9.456 1.00 64.44 94 PRO A N 1
ATOM 733 C CA . PRO A 1 94 ? -3.493 21.690 -8.914 1.00 64.44 94 PRO A CA 1
ATOM 734 C C . PRO A 1 94 ? -4.944 21.417 -8.493 1.00 64.44 94 PRO A C 1
ATOM 736 O O . PRO A 1 94 ? -5.530 22.194 -7.743 1.00 64.44 94 PRO A O 1
ATOM 739 N N . ASN A 1 95 ? -5.526 20.312 -8.968 1.00 69.31 95 ASN A N 1
ATOM 740 C CA . ASN A 1 95 ? -6.927 19.950 -8.744 1.00 69.31 95 ASN A CA 1
ATOM 741 C C . ASN A 1 95 ? -7.127 19.057 -7.513 1.00 69.31 95 ASN A C 1
ATOM 743 O O . ASN A 1 95 ? -8.262 18.762 -7.135 1.00 69.31 95 ASN A O 1
ATOM 747 N N . MET A 1 96 ? -6.044 18.608 -6.877 1.00 77.69 96 MET A N 1
ATOM 748 C CA . MET A 1 96 ? -6.143 17.812 -5.666 1.00 77.69 96 MET A CA 1
ATOM 749 C C . MET A 1 96 ? -6.340 18.741 -4.468 1.00 77.69 96 MET A C 1
ATOM 751 O O . MET A 1 96 ? -5.493 19.580 -4.167 1.00 77.69 96 MET A O 1
ATOM 755 N N . SER A 1 97 ? -7.453 18.582 -3.743 1.00 74.88 97 SER A N 1
ATOM 756 C CA . SER A 1 97 ? -7.641 19.339 -2.503 1.00 74.88 97 SER A CA 1
ATOM 757 C C . SER A 1 97 ? -6.471 19.062 -1.548 1.00 74.88 97 SER A C 1
ATOM 759 O O . SER A 1 97 ? -6.040 17.913 -1.406 1.00 74.88 97 SER A O 1
ATOM 761 N N . GLY A 1 98 ? -5.971 20.091 -0.854 1.00 76.00 98 GLY A N 1
ATOM 762 C CA . GLY A 1 98 ? -4.842 19.933 0.075 1.00 76.00 98 GLY A CA 1
ATOM 763 C C . GLY A 1 98 ? -5.078 18.840 1.127 1.00 76.00 98 GLY A C 1
ATOM 764 O O . GLY A 1 98 ? -4.144 18.145 1.518 1.00 76.00 98 GLY A O 1
ATOM 765 N N . LYS A 1 99 ? -6.344 18.608 1.508 1.00 79.12 99 LYS A N 1
ATOM 766 C CA . LYS A 1 99 ? -6.752 17.514 2.402 1.00 79.12 99 LYS A CA 1
ATOM 767 C C . LYS A 1 99 ? -6.555 16.126 1.778 1.00 79.12 99 LYS A C 1
ATOM 769 O O . LYS A 1 99 ? -6.111 15.225 2.480 1.00 79.12 99 LYS A O 1
ATOM 774 N N . CYS A 1 100 ? -6.859 15.939 0.490 1.00 80.44 100 CYS A N 1
ATOM 775 C CA . CYS A 1 100 ? -6.603 14.672 -0.208 1.00 80.44 100 CYS A CA 1
ATOM 776 C C . CYS A 1 100 ? -5.098 14.407 -0.318 1.00 80.44 100 CYS A C 1
ATOM 778 O O . CYS A 1 100 ? -4.634 13.329 0.044 1.00 80.44 100 CYS A O 1
ATOM 780 N N . ALA A 1 101 ? -4.319 15.421 -0.709 1.00 81.38 101 ALA A N 1
ATOM 781 C CA . ALA A 1 101 ? -2.868 15.294 -0.819 1.00 81.38 101 ALA A CA 1
ATOM 782 C C . ALA A 1 101 ? -2.215 14.951 0.533 1.00 81.38 101 ALA A C 1
ATOM 784 O O . ALA A 1 101 ? -1.296 14.135 0.595 1.00 81.38 101 ALA A O 1
ATOM 785 N N . GLN A 1 102 ? -2.691 15.525 1.641 1.00 85.88 102 GLN A N 1
ATOM 786 C CA . GLN A 1 102 ? -2.183 15.220 2.985 1.00 85.88 102 GLN A CA 1
ATOM 787 C C .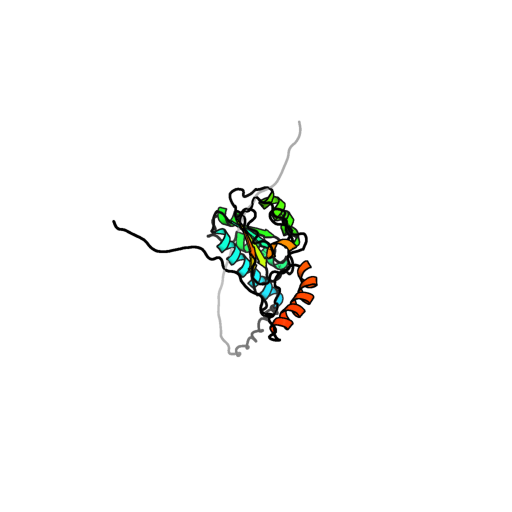 GLN A 1 102 ? -2.399 13.761 3.411 1.00 85.88 102 GLN A C 1
ATOM 789 O O . GLN A 1 102 ? -1.636 13.267 4.235 1.00 85.88 102 GLN A O 1
ATOM 794 N N . ARG A 1 103 ? -3.388 13.058 2.844 1.00 91.62 103 ARG A N 1
ATOM 795 C CA . ARG A 1 103 ? -3.654 11.639 3.141 1.00 91.62 103 ARG A CA 1
ATOM 796 C C . ARG A 1 103 ? -2.800 10.663 2.329 1.00 91.62 103 ARG A C 1
ATOM 798 O O . ARG A 1 103 ? -2.873 9.466 2.577 1.00 91.62 103 ARG A O 1
ATOM 805 N N . ILE A 1 104 ? -1.999 11.144 1.378 1.00 94.75 104 ILE A N 1
ATOM 806 C CA . ILE A 1 104 ? -1.083 10.297 0.607 1.00 94.75 104 ILE A CA 1
ATOM 807 C C . ILE A 1 104 ? 0.321 10.412 1.188 1.00 94.75 104 ILE A C 1
ATOM 809 O O . ILE A 1 104 ? 0.924 11.485 1.182 1.00 94.75 104 ILE A O 1
ATOM 813 N N . LEU A 1 105 ? 0.881 9.301 1.633 1.00 96.31 105 LEU A N 1
ATOM 814 C CA . LEU A 1 105 ? 2.255 9.189 2.105 1.00 96.31 105 LEU A CA 1
ATOM 815 C C . LEU A 1 105 ? 3.052 8.420 1.057 1.00 96.31 105 LEU A C 1
ATOM 817 O O . LEU A 1 105 ? 2.550 7.455 0.499 1.00 96.31 105 LEU A O 1
ATOM 821 N N . ILE A 1 106 ? 4.273 8.855 0.760 1.00 97.19 106 ILE A N 1
ATOM 822 C CA . ILE A 1 106 ? 5.135 8.209 -0.239 1.00 97.19 106 ILE A CA 1
ATOM 823 C C . ILE A 1 106 ? 6.414 7.793 0.473 1.00 97.19 106 ILE A C 1
ATOM 825 O O . ILE A 1 106 ? 7.063 8.640 1.095 1.00 97.19 106 ILE A O 1
ATOM 829 N N . CYS A 1 107 ? 6.766 6.515 0.388 1.00 97.69 107 CYS A N 1
ATOM 830 C CA . CYS A 1 107 ? 7.974 5.966 0.989 1.00 97.69 107 CYS A CA 1
ATOM 831 C C . CYS A 1 107 ? 8.523 4.779 0.189 1.00 97.69 107 CYS A C 1
ATOM 833 O O . CYS A 1 107 ? 7.878 4.253 -0.716 1.00 97.69 107 CYS A O 1
ATOM 835 N N . THR A 1 108 ? 9.735 4.356 0.531 1.00 97.50 108 THR A N 1
ATOM 836 C CA . THR A 1 108 ? 10.320 3.100 0.054 1.00 97.50 108 THR A CA 1
ATOM 837 C C . THR A 1 108 ? 9.896 1.933 0.944 1.00 97.50 108 THR A C 1
ATOM 839 O O . THR A 1 108 ? 9.454 2.132 2.077 1.00 97.50 108 THR A O 1
ATOM 842 N N . ALA A 1 109 ? 10.094 0.699 0.472 1.00 97.25 109 ALA A N 1
ATOM 843 C CA . ALA A 1 109 ? 9.831 -0.502 1.270 1.00 97.25 109 ALA A CA 1
ATOM 844 C C . ALA A 1 109 ? 10.594 -0.508 2.609 1.00 97.25 109 ALA A C 1
ATOM 846 O O . ALA A 1 109 ? 10.027 -0.869 3.635 1.00 97.25 109 ALA A O 1
ATOM 847 N N . SER A 1 110 ? 11.846 -0.032 2.624 1.00 97.12 110 SER A N 1
ATOM 848 C CA . SER A 1 110 ? 12.668 0.048 3.841 1.00 97.12 110 SER A CA 1
ATOM 849 C C . SER A 1 110 ? 12.147 1.054 4.870 1.00 97.12 110 SER A C 1
ATOM 851 O O . SER A 1 110 ? 12.423 0.906 6.052 1.00 97.12 110 SER A O 1
ATOM 853 N N . ALA A 1 111 ? 11.411 2.078 4.433 1.00 97.62 111 ALA A N 1
ATOM 854 C CA . ALA A 1 111 ? 10.858 3.120 5.296 1.00 97.62 111 ALA A CA 1
ATOM 855 C C . ALA A 1 111 ? 9.377 2.888 5.646 1.00 97.62 111 ALA A C 1
ATOM 857 O O . ALA A 1 111 ? 8.779 3.700 6.355 1.00 97.62 111 ALA A O 1
ATOM 858 N N . LEU A 1 112 ? 8.761 1.814 5.138 1.00 97.94 112 LEU A N 1
ATOM 859 C CA . LEU A 1 112 ? 7.334 1.542 5.308 1.00 97.94 112 LEU A CA 1
ATOM 860 C C . LEU A 1 112 ? 6.944 1.429 6.784 1.00 97.94 112 LEU A C 1
ATOM 862 O O . LEU A 1 112 ? 6.026 2.128 7.217 1.00 97.94 112 LEU A O 1
ATOM 866 N N . GLN A 1 113 ? 7.660 0.608 7.558 1.00 97.62 113 GLN A N 1
ATOM 867 C CA . GLN A 1 113 ? 7.336 0.414 8.971 1.00 97.62 113 GLN A CA 1
ATOM 868 C C . GLN A 1 113 ? 7.443 1.719 9.765 1.00 97.62 113 GLN A C 1
ATOM 870 O O . GLN A 1 113 ? 6.555 2.030 10.552 1.00 97.62 113 GLN A O 1
ATOM 875 N N . ASP A 1 114 ? 8.467 2.532 9.508 1.00 97.19 114 ASP A N 1
ATOM 876 C CA . ASP A 1 114 ? 8.635 3.822 10.184 1.00 97.19 114 ASP A CA 1
ATOM 877 C C . ASP A 1 114 ? 7.504 4.806 9.863 1.00 97.19 114 ASP A C 1
ATOM 879 O O . ASP A 1 114 ? 7.176 5.683 10.668 1.00 97.19 114 ASP A O 1
ATOM 883 N N . VAL A 1 115 ? 6.921 4.725 8.664 1.00 96.56 115 VAL A N 1
ATOM 884 C CA . VAL A 1 115 ? 5.750 5.528 8.288 1.00 96.56 115 VAL A CA 1
ATOM 885 C C . VAL A 1 115 ? 4.500 5.019 8.995 1.00 96.56 115 VAL A C 1
ATOM 887 O O . VAL A 1 115 ? 3.745 5.830 9.531 1.00 96.56 115 VAL A O 1
ATOM 890 N N . ILE A 1 116 ? 4.293 3.703 9.037 1.00 96.06 116 ILE A N 1
ATOM 891 C CA . ILE A 1 116 ? 3.159 3.090 9.737 1.00 96.06 116 ILE A CA 1
ATOM 892 C C . ILE A 1 116 ? 3.212 3.430 11.222 1.00 96.06 116 ILE A C 1
ATOM 894 O O . ILE A 1 116 ? 2.249 3.972 11.759 1.00 96.06 116 ILE A O 1
ATOM 898 N N . GLU A 1 117 ? 4.361 3.247 11.859 1.00 95.38 117 GLU A N 1
ATOM 899 C CA . GLU A 1 117 ? 4.533 3.549 13.274 1.00 95.38 117 GLU A CA 1
ATOM 900 C C . GLU A 1 117 ? 4.244 5.024 13.569 1.00 95.38 117 GLU A C 1
ATOM 902 O O . GLU A 1 117 ? 3.454 5.373 14.449 1.00 95.38 117 GLU A O 1
ATOM 907 N N . ARG A 1 118 ? 4.839 5.926 12.780 1.00 93.38 118 ARG A N 1
ATOM 908 C CA . ARG A 1 118 ? 4.678 7.363 13.007 1.00 93.38 118 ARG A CA 1
ATOM 909 C C . ARG A 1 118 ? 3.293 7.880 12.689 1.00 93.38 118 ARG A C 1
ATOM 911 O O . ARG A 1 118 ? 2.900 8.842 13.323 1.00 93.38 118 ARG A O 1
ATOM 918 N N . VAL A 1 119 ? 2.590 7.335 11.703 1.00 92.06 119 VAL A N 1
ATOM 919 C CA . VAL A 1 119 ? 1.375 7.978 11.182 1.00 92.06 119 VAL A CA 1
ATOM 920 C C . VAL A 1 119 ? 0.116 7.187 11.505 1.00 92.06 119 VAL A C 1
ATOM 922 O O . VAL A 1 119 ? -0.899 7.775 11.888 1.00 92.06 119 VAL A O 1
ATOM 925 N N . VAL A 1 120 ? 0.199 5.866 11.377 1.00 92.06 120 VAL A N 1
ATOM 926 C CA . VAL A 1 120 ? -0.917 4.940 11.554 1.00 92.06 120 VAL A CA 1
ATOM 927 C C . VAL A 1 120 ? -1.060 4.572 13.029 1.00 92.06 120 VAL A C 1
ATOM 929 O O . VAL A 1 120 ? -2.059 4.937 13.649 1.00 92.06 120 VAL A O 1
ATOM 932 N N . ASN A 1 121 ? -0.038 3.950 13.622 1.00 91.00 121 ASN A N 1
ATOM 933 C CA . ASN A 1 121 ? -0.096 3.438 14.997 1.00 91.00 121 ASN A CA 1
ATOM 934 C C . ASN A 1 121 ? -0.198 4.581 16.022 1.00 91.00 121 ASN A C 1
ATOM 936 O O . ASN A 1 121 ? -1.019 4.542 16.938 1.00 91.00 121 ASN A O 1
ATOM 940 N N . LYS A 1 122 ? 0.522 5.690 15.792 1.00 89.62 122 LYS A N 1
ATOM 941 C CA . LYS A 1 122 ? 0.409 6.926 16.594 1.00 89.62 122 LYS A CA 1
ATOM 942 C C . LYS A 1 122 ? -0.823 7.789 16.293 1.00 89.62 122 LYS A C 1
ATOM 944 O O . LYS A 1 122 ? -0.972 8.858 16.880 1.00 89.62 122 LYS A O 1
ATOM 949 N N . ARG A 1 123 ? -1.717 7.348 15.400 1.00 83.50 123 ARG A N 1
ATOM 950 C CA . ARG A 1 123 ? -3.009 7.991 15.094 1.00 83.50 123 ARG A CA 1
ATOM 951 C C . ARG A 1 123 ? -2.931 9.460 14.652 1.00 83.50 123 ARG A C 1
ATOM 953 O O . ARG A 1 123 ? -3.853 10.234 14.908 1.00 83.50 123 ARG A O 1
ATOM 960 N N . HIS A 1 124 ? -1.889 9.855 13.922 1.00 79.38 124 HIS A N 1
ATOM 961 C CA . HIS A 1 124 ? -1.808 11.216 13.367 1.00 79.38 124 HIS A CA 1
ATOM 962 C C . HIS A 1 124 ? -2.958 11.523 12.390 1.00 79.38 124 HIS A C 1
ATOM 964 O O . HIS A 1 124 ? -3.324 12.682 12.211 1.00 79.38 124 HIS A O 1
ATOM 970 N N . HIS A 1 125 ? -3.561 10.487 11.797 1.00 77.88 125 HIS A N 1
ATOM 971 C CA . HIS A 1 125 ? -4.761 10.578 10.964 1.00 77.88 125 HIS A CA 1
ATOM 972 C C . HIS A 1 125 ? -5.937 9.826 11.597 1.00 77.88 125 HIS A C 1
ATOM 974 O O . HIS A 1 125 ? -6.566 9.002 10.944 1.00 77.88 125 HIS A O 1
ATOM 980 N N . ALA A 1 126 ? -6.259 10.121 12.861 1.00 77.19 126 ALA A N 1
ATOM 981 C CA . ALA A 1 126 ? -7.316 9.445 13.631 1.00 77.19 126 ALA A CA 1
ATOM 982 C C . ALA A 1 126 ? -8.706 9.395 12.955 1.00 77.19 126 ALA A C 1
ATOM 984 O O . ALA A 1 126 ? -9.546 8.585 13.330 1.00 77.19 126 ALA A O 1
ATOM 985 N N . GLN A 1 127 ? -8.953 10.256 11.967 1.00 80.94 127 GLN A N 1
ATOM 986 C CA . GLN A 1 127 ? -10.177 10.288 11.160 1.00 80.94 127 GLN A CA 1
ATOM 987 C C . GLN A 1 127 ? -10.238 9.231 10.040 1.00 80.94 127 GLN A C 1
ATOM 989 O O . GLN A 1 127 ? -11.276 9.093 9.402 1.00 80.94 127 GLN A O 1
ATOM 994 N N . CYS A 1 128 ? -9.132 8.540 9.750 1.00 85.31 128 CYS A N 1
ATOM 995 C CA . CYS A 1 128 ? -9.058 7.486 8.741 1.00 85.31 128 CYS A CA 1
ATOM 996 C C . CYS A 1 128 ? -9.067 6.126 9.442 1.00 85.31 128 CYS A C 1
ATOM 998 O O . CYS A 1 128 ? -8.128 5.799 10.164 1.00 85.31 128 CYS A O 1
ATOM 1000 N N . ASP A 1 129 ? -10.109 5.330 9.222 1.00 87.88 129 ASP A N 1
ATOM 1001 C CA . ASP A 1 129 ? -10.209 3.954 9.722 1.00 87.88 129 ASP A CA 1
ATOM 1002 C C . ASP A 1 129 ? -9.813 2.915 8.659 1.00 87.88 129 ASP A C 1
ATOM 1004 O O . ASP A 1 129 ? -9.781 1.712 8.941 1.00 87.88 129 ASP A O 1
ATOM 1008 N N . LYS A 1 130 ? -9.477 3.377 7.445 1.00 92.44 130 LYS A N 1
ATOM 1009 C CA . LYS A 1 130 ? -9.009 2.552 6.329 1.00 92.44 130 LYS A CA 1
ATOM 1010 C C . LYS A 1 130 ? -7.609 2.951 5.890 1.00 92.44 130 LYS A C 1
ATOM 1012 O O . LYS A 1 130 ? -7.297 4.133 5.745 1.00 92.44 130 LYS A O 1
ATOM 1017 N N . LEU A 1 131 ? -6.796 1.945 5.595 1.00 95.12 131 LEU A N 1
ATOM 1018 C CA . LEU A 1 131 ? -5.459 2.079 5.042 1.00 95.12 131 LEU A CA 1
ATOM 1019 C C . LEU A 1 131 ? -5.387 1.383 3.681 1.00 95.12 131 LEU A C 1
ATOM 1021 O O . LEU A 1 131 ? -5.749 0.214 3.536 1.00 95.12 131 LEU A O 1
ATOM 1025 N N . ARG A 1 132 ? -4.893 2.103 2.677 1.00 96.00 132 ARG A N 1
ATOM 1026 C CA . ARG A 1 132 ? -4.553 1.568 1.358 1.00 96.00 132 ARG A CA 1
ATOM 1027 C C . ARG A 1 132 ? -3.045 1.609 1.186 1.00 96.00 132 ARG A C 1
ATOM 1029 O O . ARG A 1 132 ? -2.460 2.687 1.205 1.00 96.00 132 ARG A O 1
ATOM 1036 N N . ILE A 1 133 ? -2.421 0.454 1.004 1.00 96.94 133 ILE A N 1
ATOM 1037 C CA . ILE A 1 133 ? -0.998 0.347 0.688 1.00 96.94 133 ILE A CA 1
ATOM 1038 C C . ILE A 1 133 ? -0.887 0.016 -0.799 1.00 96.94 133 ILE A C 1
ATOM 1040 O O . ILE A 1 133 ? -1.238 -1.080 -1.231 1.00 96.94 133 ILE A O 1
ATOM 1044 N N . VAL A 1 134 ? -0.433 0.984 -1.591 1.00 96.25 134 VAL A N 1
ATOM 1045 C CA . VAL A 1 134 ? -0.216 0.834 -3.033 1.00 96.25 134 VAL A CA 1
ATOM 1046 C C . VAL A 1 134 ? 1.269 0.606 -3.261 1.00 96.25 134 VAL A C 1
ATOM 1048 O O . VAL A 1 134 ? 2.083 1.485 -3.001 1.00 96.25 134 VAL A O 1
ATOM 1051 N N . VAL A 1 135 ? 1.627 -0.580 -3.731 1.00 95.25 135 VAL A N 1
ATOM 1052 C CA . VAL A 1 135 ? 3.007 -1.042 -3.860 1.00 95.25 135 VAL A CA 1
ATOM 1053 C C . VAL A 1 135 ? 3.397 -1.075 -5.331 1.00 95.25 135 VAL A C 1
ATOM 1055 O O . VAL A 1 135 ? 2.678 -1.632 -6.155 1.00 95.25 135 VAL A O 1
ATOM 1058 N N . SER A 1 136 ? 4.539 -0.488 -5.670 1.00 93.94 136 SER A N 1
ATOM 1059 C CA . SER A 1 136 ? 5.123 -0.574 -7.009 1.00 93.94 136 SER 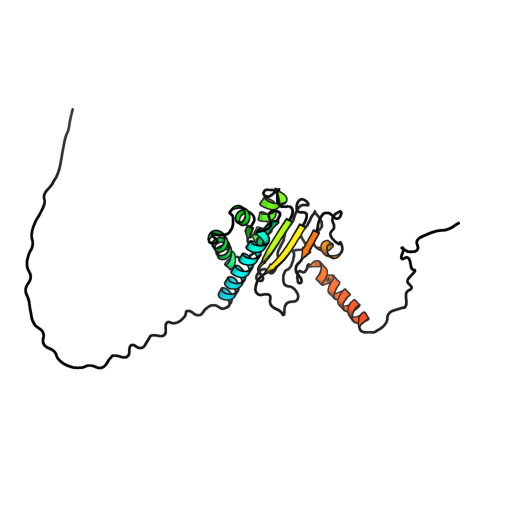A CA 1
ATOM 1060 C C . SER A 1 136 ? 5.430 -2.021 -7.389 1.00 93.94 136 SER A C 1
ATOM 1062 O O . SER A 1 136 ? 5.993 -2.758 -6.582 1.00 93.94 136 SER A O 1
ATOM 1064 N N . SER A 1 137 ? 5.169 -2.410 -8.638 1.00 90.69 137 SER A N 1
ATOM 1065 C CA . SER A 1 137 ? 5.599 -3.698 -9.209 1.00 90.69 137 SER A CA 1
ATOM 1066 C C . SER A 1 137 ? 7.115 -3.916 -9.188 1.00 90.69 137 SER A C 1
ATOM 1068 O O . SER A 1 137 ? 7.567 -5.042 -9.365 1.00 90.69 137 SER A O 1
ATOM 1070 N N . ALA A 1 138 ? 7.904 -2.861 -8.966 1.00 89.94 138 ALA A N 1
ATOM 1071 C CA . ALA A 1 138 ? 9.351 -2.949 -8.785 1.00 89.94 138 ALA A CA 1
ATOM 1072 C C . ALA A 1 138 ? 9.779 -3.343 -7.354 1.00 89.94 138 ALA A C 1
ATOM 1074 O O . ALA A 1 138 ? 10.975 -3.459 -7.092 1.00 89.94 138 ALA A O 1
ATOM 1075 N N . ILE A 1 139 ? 8.840 -3.496 -6.415 1.00 91.69 139 ILE A N 1
ATOM 1076 C CA . ILE A 1 139 ? 9.115 -3.907 -5.035 1.00 91.69 139 ILE A CA 1
ATOM 1077 C C . ILE A 1 139 ? 8.802 -5.391 -4.875 1.00 91.69 139 ILE A C 1
ATOM 1079 O O . ILE A 1 139 ? 7.670 -5.823 -5.062 1.00 91.69 139 ILE A O 1
ATOM 1083 N N . GLU A 1 140 ? 9.805 -6.160 -4.465 1.00 90.44 140 GLU A N 1
ATOM 1084 C CA . GLU A 1 140 ? 9.680 -7.612 -4.302 1.00 90.44 140 GLU A CA 1
ATOM 1085 C C . GLU A 1 140 ? 9.133 -8.009 -2.930 1.00 90.44 140 GLU A C 1
ATOM 1087 O O . GLU A 1 140 ? 8.465 -9.032 -2.802 1.00 90.44 140 GLU A O 1
ATOM 1092 N N . SER A 1 141 ? 9.407 -7.211 -1.892 1.00 93.44 141 SER A N 1
ATOM 1093 C CA . SER A 1 141 ? 9.035 -7.525 -0.514 1.00 93.44 141 SER A CA 1
ATOM 1094 C C . SER A 1 141 ? 8.709 -6.271 0.284 1.00 93.44 141 SER A C 1
ATOM 1096 O O . SER A 1 141 ? 9.380 -5.248 0.146 1.00 93.44 141 SER A O 1
ATOM 1098 N N . ILE A 1 142 ? 7.731 -6.383 1.180 1.00 96.06 142 ILE A N 1
ATOM 1099 C CA . ILE A 1 142 ? 7.439 -5.373 2.203 1.00 96.06 142 ILE A CA 1
ATOM 1100 C C . ILE A 1 142 ? 7.305 -6.012 3.585 1.00 96.06 142 ILE A C 1
ATOM 1102 O O . ILE A 1 142 ? 7.049 -7.209 3.707 1.00 96.06 142 ILE A O 1
ATOM 1106 N N . PHE A 1 143 ? 7.470 -5.190 4.616 1.00 95.56 143 PHE A N 1
ATOM 1107 C CA . PHE A 1 143 ? 7.297 -5.548 6.020 1.00 95.56 143 PHE A CA 1
ATOM 1108 C C . PHE A 1 143 ? 6.500 -4.447 6.717 1.00 95.56 143 PHE A C 1
ATOM 1110 O O . PHE A 1 143 ? 6.777 -3.261 6.501 1.00 95.56 143 PHE A O 1
ATOM 1117 N N . TYR A 1 144 ? 5.527 -4.834 7.542 1.00 95.69 144 TYR A N 1
ATOM 1118 C CA . TYR A 1 144 ? 4.780 -3.891 8.367 1.00 95.69 144 TYR A CA 1
ATOM 1119 C C . TYR A 1 144 ? 4.149 -4.518 9.613 1.00 95.69 144 TYR A C 1
ATOM 1121 O O . TYR A 1 144 ? 3.812 -5.695 9.633 1.00 95.69 144 TYR A O 1
ATOM 1129 N N . GLN A 1 145 ? 3.903 -3.696 10.627 1.00 95.44 145 GLN A N 1
ATOM 1130 C CA . GLN A 1 145 ? 3.184 -4.027 11.852 1.00 95.44 145 GLN A CA 1
ATOM 1131 C C . GLN A 1 145 ? 2.146 -2.939 12.110 1.00 95.44 145 GLN A C 1
ATOM 1133 O O . GLN A 1 145 ? 2.496 -1.796 12.420 1.00 95.44 145 GLN A O 1
ATOM 1138 N N . ILE A 1 146 ? 0.876 -3.288 11.916 1.00 93.62 146 ILE A N 1
ATOM 1139 C CA . ILE A 1 146 ? -0.254 -2.361 12.002 1.00 93.62 146 ILE A CA 1
ATOM 1140 C C . ILE A 1 146 ? -1.099 -2.708 13.227 1.00 93.62 146 ILE A C 1
ATOM 1142 O O . ILE A 1 146 ? -1.609 -3.827 13.350 1.00 93.62 146 ILE A O 1
ATOM 1146 N N . ASP A 1 147 ? -1.293 -1.721 14.096 1.00 88.75 147 ASP A N 1
ATOM 1147 C CA . ASP A 1 147 ? -2.132 -1.849 15.286 1.00 88.75 147 ASP A CA 1
ATOM 1148 C C . ASP A 1 147 ? -3.625 -1.950 14.939 1.00 88.75 147 ASP A C 1
ATOM 1150 O O . ASP A 1 147 ? -4.086 -1.547 13.868 1.00 88.75 147 ASP A O 1
ATOM 1154 N N . SER A 1 148 ? -4.426 -2.410 15.901 1.00 84.81 148 SER A N 1
ATOM 1155 C CA . SER A 1 148 ? -5.871 -2.639 15.750 1.00 84.81 148 SER A CA 1
ATOM 1156 C C . SER A 1 148 ? -6.728 -1.378 15.573 1.00 84.81 148 SER A C 1
ATOM 1158 O O . SER A 1 148 ? -7.956 -1.452 15.564 1.00 84.81 148 SER A O 1
ATOM 1160 N N . PHE A 1 149 ? -6.126 -0.199 15.419 1.00 83.94 149 PHE A N 1
ATOM 1161 C CA . PHE A 1 149 ? -6.870 1.042 15.184 1.00 83.94 149 PHE A CA 1
ATOM 1162 C C . PHE A 1 149 ? -7.392 1.154 13.755 1.00 83.94 149 PHE A C 1
ATOM 1164 O O . PHE A 1 149 ? -8.473 1.704 13.544 1.00 83.94 149 PHE A O 1
ATOM 1171 N N . ILE A 1 150 ? -6.650 0.624 12.781 1.00 88.00 150 ILE A N 1
ATOM 1172 C CA . ILE A 1 150 ? -7.107 0.573 11.395 1.00 88.00 150 ILE A CA 1
ATOM 1173 C C . ILE A 1 150 ? -7.996 -0.644 11.222 1.00 88.00 150 ILE A C 1
ATOM 1175 O O . ILE A 1 150 ? -7.547 -1.780 11.358 1.00 88.00 150 ILE A O 1
ATOM 1179 N N . LYS A 1 151 ? -9.254 -0.395 10.873 1.00 88.12 151 LYS A N 1
ATOM 1180 C CA . LYS A 1 151 ? -10.249 -1.442 10.662 1.00 88.12 151 LYS A CA 1
ATOM 1181 C C . LYS A 1 151 ? -10.077 -2.136 9.328 1.00 88.12 151 LYS A C 1
ATOM 1183 O O . LYS A 1 151 ? -10.300 -3.325 9.253 1.00 88.12 151 LYS A O 1
ATOM 1188 N N . ASN A 1 152 ? -9.706 -1.412 8.276 1.00 90.00 152 ASN A N 1
ATOM 1189 C CA . ASN A 1 152 ? -9.611 -2.015 6.949 1.00 90.00 152 ASN A CA 1
ATOM 1190 C C . ASN A 1 152 ? -8.254 -1.726 6.333 1.00 90.00 152 ASN A C 1
ATOM 1192 O O . ASN A 1 152 ? -7.927 -0.565 6.082 1.00 90.00 152 ASN A O 1
ATOM 1196 N N . VAL A 1 153 ? -7.492 -2.768 6.038 1.00 91.56 153 VAL A N 1
ATOM 1197 C CA . VAL A 1 153 ? -6.222 -2.664 5.322 1.00 91.56 153 VAL A CA 1
ATOM 1198 C C . VAL A 1 153 ? -6.389 -3.320 3.961 1.00 91.56 153 VAL A C 1
ATOM 1200 O O . VAL A 1 153 ? -6.855 -4.449 3.854 1.00 91.56 153 VAL A O 1
ATOM 1203 N N . TYR A 1 154 ? -6.011 -2.611 2.901 1.00 92.19 154 TYR A N 1
ATOM 1204 C CA . TYR A 1 154 ? -5.942 -3.192 1.564 1.00 92.19 154 TYR A CA 1
ATOM 1205 C C . TYR A 1 154 ? -4.589 -2.951 0.937 1.00 92.19 154 TYR A C 1
ATOM 1207 O O . TYR A 1 154 ? -4.083 -1.826 0.956 1.00 92.19 154 TYR A O 1
ATOM 1215 N N . ILE A 1 155 ? -4.038 -4.006 0.348 1.00 91.75 155 ILE A N 1
ATOM 1216 C CA . ILE A 1 155 ? -2.720 -3.985 -0.273 1.00 91.75 155 ILE A CA 1
ATOM 1217 C C . ILE A 1 155 ? -2.872 -4.286 -1.752 1.00 91.75 155 ILE A C 1
ATOM 1219 O O . ILE A 1 155 ? -3.346 -5.355 -2.134 1.00 91.75 155 ILE A O 1
ATOM 1223 N N . LYS A 1 156 ? -2.436 -3.341 -2.585 1.00 91.38 156 LYS A N 1
ATOM 1224 C CA . LYS A 1 156 ? -2.497 -3.430 -4.043 1.00 91.38 156 LYS A CA 1
ATOM 1225 C C . LYS A 1 156 ? -1.105 -3.335 -4.636 1.00 91.38 156 LYS A C 1
ATOM 1227 O O . LYS A 1 156 ? -0.369 -2.418 -4.294 1.00 91.38 156 LYS A O 1
ATOM 1232 N N . VAL A 1 157 ? -0.777 -4.215 -5.578 1.00 90.62 157 VAL A N 1
ATOM 1233 C CA . VAL A 1 157 ? 0.395 -4.031 -6.445 1.00 90.62 157 VAL A CA 1
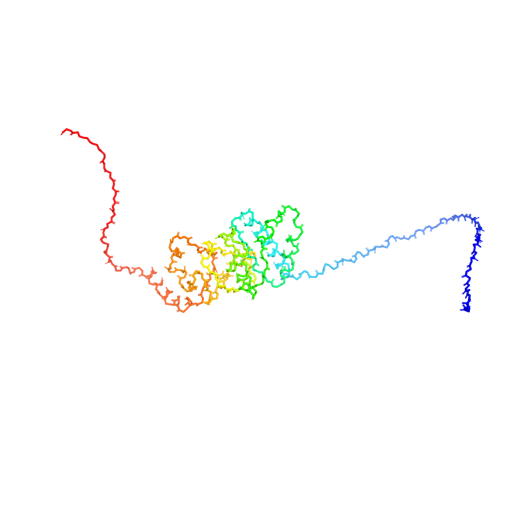ATOM 1234 C C . VAL A 1 157 ? -0.034 -3.251 -7.689 1.00 90.62 157 VAL A C 1
ATOM 1236 O O . VAL A 1 157 ? -1.047 -3.580 -8.308 1.00 90.62 157 VAL A O 1
ATOM 1239 N N . CYS A 1 158 ? 0.712 -2.209 -8.045 1.00 90.31 158 CYS A N 1
ATOM 1240 C CA . CYS A 1 158 ? 0.424 -1.296 -9.147 1.00 90.31 158 CYS A CA 1
ATOM 1241 C C . CYS A 1 158 ? 1.662 -1.100 -10.035 1.00 90.31 158 CYS A C 1
ATOM 1243 O O . CYS A 1 158 ? 2.786 -1.068 -9.538 1.00 90.31 158 CYS A O 1
ATOM 1245 N N . GLY A 1 159 ? 1.435 -0.943 -11.340 1.00 85.62 159 GLY A N 1
ATOM 1246 C CA . GLY A 1 159 ? 2.471 -0.815 -12.364 1.00 85.62 159 GLY A CA 1
ATOM 1247 C C . GLY A 1 159 ? 2.454 -1.978 -13.356 1.00 85.62 159 GLY A C 1
ATOM 1248 O O . GLY A 1 159 ? 1.458 -2.698 -13.489 1.00 85.62 159 GLY A O 1
ATOM 1249 N N . THR A 1 160 ? 3.553 -2.144 -14.079 1.00 81.94 160 THR A N 1
ATOM 1250 C CA . THR A 1 160 ? 3.720 -3.133 -15.140 1.00 81.94 160 THR A CA 1
ATOM 1251 C C . THR A 1 160 ? 3.967 -4.509 -14.535 1.00 81.94 160 THR A C 1
ATOM 1253 O O . THR A 1 160 ? 5.095 -4.960 -14.332 1.00 81.94 160 THR A O 1
ATOM 1256 N N . ILE A 1 161 ? 2.872 -5.199 -14.234 1.00 74.00 161 ILE A N 1
ATOM 1257 C CA . ILE A 1 161 ? 2.901 -6.547 -13.678 1.00 74.00 161 ILE A CA 1
ATOM 1258 C C . ILE A 1 161 ? 3.295 -7.537 -14.777 1.00 74.00 161 ILE A C 1
ATOM 1260 O O . ILE A 1 161 ? 2.583 -7.703 -15.769 1.00 74.00 161 ILE A O 1
ATOM 1264 N N . ARG A 1 162 ? 4.410 -8.246 -14.580 1.00 67.06 162 ARG A N 1
ATOM 1265 C CA . ARG A 1 162 ? 4.830 -9.322 -15.483 1.00 67.06 162 ARG A CA 1
ATOM 1266 C C . ARG A 1 162 ? 3.813 -10.464 -15.412 1.00 67.06 162 ARG A C 1
ATOM 1268 O O . ARG A 1 162 ? 3.564 -11.021 -14.347 1.00 67.06 162 ARG A O 1
ATOM 1275 N N . SER A 1 163 ? 3.236 -10.829 -16.553 1.00 63.69 163 SER A N 1
ATOM 1276 C CA . SER A 1 163 ? 2.214 -11.880 -16.660 1.00 63.69 163 SER A CA 1
ATOM 1277 C C . SER A 1 163 ? 2.717 -13.275 -16.266 1.00 63.69 163 SER A C 1
ATOM 1279 O O . SER A 1 163 ? 1.916 -14.117 -15.873 1.00 63.69 163 SER A O 1
ATOM 1281 N N . ASN A 1 164 ? 4.032 -13.513 -16.325 1.00 62.59 164 ASN A N 1
ATOM 1282 C CA . ASN A 1 164 ? 4.634 -14.832 -16.093 1.00 62.59 164 ASN A CA 1
ATOM 1283 C C . ASN A 1 164 ? 5.064 -15.100 -14.640 1.00 62.59 164 ASN A C 1
ATOM 1285 O O . ASN A 1 164 ? 5.579 -16.178 -14.352 1.00 62.59 164 ASN A O 1
ATOM 1289 N N . THR A 1 165 ? 4.875 -14.158 -13.713 1.00 59.22 165 THR A N 1
ATOM 1290 C CA . THR A 1 165 ? 5.224 -14.350 -12.295 1.00 59.22 165 THR A CA 1
ATOM 1291 C C . THR A 1 165 ? 3.967 -14.582 -11.466 1.00 59.22 165 THR A C 1
ATOM 1293 O O . THR A 1 165 ? 3.132 -13.685 -11.338 1.00 59.22 165 THR A O 1
ATOM 1296 N N . ARG A 1 166 ? 3.835 -15.787 -10.887 1.00 60.94 166 ARG A N 1
ATOM 1297 C CA . ARG A 1 166 ? 2.720 -16.140 -9.983 1.00 60.94 166 ARG A CA 1
ATOM 1298 C C . ARG A 1 166 ? 2.709 -15.262 -8.730 1.00 60.94 166 ARG A C 1
ATOM 1300 O O . ARG A 1 166 ? 1.647 -14.864 -8.261 1.00 60.94 166 ARG A O 1
ATOM 1307 N N . TYR A 1 167 ? 3.901 -14.935 -8.242 1.00 63.88 167 TYR A N 1
ATOM 1308 C CA . TYR A 1 167 ? 4.125 -14.108 -7.069 1.00 63.88 167 TYR A CA 1
ATOM 1309 C C . TYR A 1 167 ? 4.614 -12.726 -7.482 1.00 63.88 167 TYR A C 1
ATOM 1311 O O . TYR A 1 167 ? 5.560 -12.597 -8.256 1.00 63.88 167 TYR A O 1
ATOM 1319 N N . LYS A 1 168 ? 3.934 -11.698 -6.988 1.00 79.94 168 LYS A N 1
ATOM 1320 C CA . LYS A 1 168 ? 4.155 -10.296 -7.356 1.00 79.94 168 LYS A CA 1
ATOM 1321 C C . LYS A 1 168 ? 4.663 -9.466 -6.185 1.00 79.94 168 LYS A C 1
ATOM 1323 O O . LYS A 1 168 ? 5.231 -8.409 -6.419 1.00 79.94 168 LYS A O 1
ATOM 1328 N N . LEU A 1 169 ? 4.437 -9.926 -4.954 1.00 88.81 169 LEU A N 1
ATOM 1329 C CA . LEU A 1 169 ? 4.898 -9.263 -3.740 1.00 88.81 169 LEU A CA 1
ATOM 1330 C C . LEU A 1 169 ? 4.972 -10.253 -2.575 1.00 88.81 169 LEU A C 1
ATOM 1332 O O . LEU A 1 169 ? 3.998 -10.947 -2.282 1.00 88.81 169 LEU A O 1
ATOM 1336 N N . ARG A 1 170 ? 6.107 -10.268 -1.882 1.00 90.81 170 ARG A N 1
ATOM 1337 C CA . ARG A 1 170 ? 6.309 -10.991 -0.627 1.00 90.81 170 ARG A CA 1
ATOM 1338 C C . ARG A 1 170 ? 5.916 -10.117 0.561 1.00 90.81 170 ARG A C 1
ATOM 1340 O O . ARG A 1 170 ? 6.388 -8.982 0.668 1.00 90.81 170 ARG A O 1
ATOM 1347 N N . ILE A 1 171 ? 5.127 -10.650 1.487 1.00 91.56 171 ILE A N 1
ATOM 1348 C CA . ILE A 1 171 ? 4.997 -10.053 2.822 1.00 91.56 171 ILE A CA 1
ATOM 1349 C C . ILE A 1 171 ? 5.952 -10.776 3.764 1.00 91.56 171 ILE A C 1
ATOM 1351 O O . ILE A 1 171 ? 5.962 -12.004 3.817 1.00 91.56 171 ILE A O 1
ATOM 1355 N N . ASP A 1 172 ? 6.788 -10.017 4.466 1.00 92.00 172 ASP A N 1
ATOM 1356 C CA . ASP A 1 172 ? 7.751 -10.572 5.413 1.00 92.00 172 ASP A CA 1
ATOM 1357 C C . ASP A 1 172 ? 7.045 -11.277 6.581 1.00 92.00 172 ASP A C 1
ATOM 1359 O O . ASP A 1 172 ? 6.031 -10.781 7.078 1.00 92.00 172 ASP A O 1
ATOM 1363 N N . GLU A 1 173 ? 7.608 -12.397 7.041 1.00 89.75 173 GLU A N 1
ATOM 1364 C CA . GLU A 1 173 ? 7.052 -13.259 8.096 1.00 89.75 173 GLU A CA 1
ATOM 1365 C C . GLU A 1 173 ? 6.792 -12.514 9.412 1.00 89.75 173 GLU A C 1
ATOM 1367 O O . GLU A 1 173 ? 5.840 -12.817 10.131 1.00 89.75 173 GLU A O 1
ATOM 1372 N N . LYS A 1 174 ? 7.585 -11.476 9.698 1.00 91.56 174 LYS A N 1
ATOM 1373 C CA . LYS A 1 174 ? 7.456 -10.667 10.916 1.00 91.56 174 LYS A CA 1
ATOM 1374 C C . LYS A 1 174 ? 6.286 -9.689 10.868 1.00 91.56 174 LYS A C 1
ATOM 1376 O O . LYS A 1 174 ? 6.055 -8.975 11.850 1.00 91.56 174 LYS A O 1
ATOM 1381 N N . SER A 1 175 ? 5.604 -9.590 9.727 1.00 93.50 175 SER A N 1
ATOM 1382 C CA . SER A 1 175 ? 4.522 -8.632 9.548 1.00 93.50 175 SER A CA 1
ATOM 1383 C C . SER A 1 175 ? 3.318 -9.008 10.405 1.00 93.50 175 SER A C 1
ATOM 1385 O O . SER A 1 175 ? 2.983 -10.186 10.543 1.00 93.50 175 SER A O 1
ATOM 1387 N N . THR A 1 176 ? 2.657 -8.001 10.972 1.00 92.19 176 THR A N 1
ATOM 1388 C CA . THR A 1 176 ? 1.489 -8.188 11.838 1.00 92.19 176 THR A CA 1
ATOM 1389 C C . THR A 1 176 ? 0.365 -7.223 11.484 1.00 92.19 176 THR A C 1
ATOM 1391 O O . THR A 1 176 ? 0.586 -6.096 11.032 1.00 92.19 176 THR A O 1
ATOM 1394 N N . TYR A 1 177 ? -0.865 -7.676 11.702 1.00 90.69 177 TYR A N 1
ATOM 1395 C CA . TYR A 1 177 ? -2.059 -6.844 11.648 1.00 90.69 177 TYR A CA 1
ATOM 1396 C C . TYR A 1 177 ? -2.950 -7.182 12.837 1.00 90.69 177 TYR A C 1
ATOM 1398 O O . TYR A 1 177 ? -3.263 -8.350 13.051 1.00 90.69 177 TYR A O 1
ATOM 1406 N N . CYS A 1 178 ? -3.318 -6.185 13.645 1.00 87.94 178 CYS A N 1
ATOM 1407 C CA . CYS A 1 178 ? -4.065 -6.400 14.890 1.00 87.94 178 CYS A CA 1
ATOM 1408 C C . CYS A 1 178 ? -3.374 -7.409 15.829 1.00 87.94 178 CYS A C 1
ATOM 1410 O O . CYS A 1 178 ? -4.039 -8.225 16.459 1.00 87.94 178 CYS A O 1
ATOM 1412 N N . SER A 1 179 ? -2.038 -7.387 15.886 1.00 85.94 179 SER A N 1
ATOM 1413 C CA . SER A 1 179 ? -1.207 -8.369 16.608 1.00 85.94 179 SER A CA 1
ATOM 1414 C C . SER A 1 179 ? -1.264 -9.809 16.075 1.00 85.94 179 SER A C 1
ATOM 1416 O O . SER A 1 179 ? -0.600 -10.679 16.634 1.00 85.94 179 SER A O 1
ATOM 1418 N N . HIS A 1 180 ? -1.987 -10.069 14.982 1.00 86.62 180 HIS A N 1
ATOM 1419 C CA . HIS A 1 180 ? -1.980 -11.364 14.311 1.00 86.62 180 HIS A CA 1
ATOM 1420 C C . HIS A 1 180 ? -0.816 -11.445 13.313 1.00 86.62 180 HIS A C 1
ATOM 1422 O O . HIS A 1 180 ? -0.704 -10.568 12.444 1.00 86.62 180 HIS A O 1
ATOM 1428 N N . PRO A 1 181 ? 0.048 -12.468 13.416 1.00 88.19 181 PRO A N 1
ATOM 1429 C CA . PRO A 1 181 ? 1.180 -12.660 12.514 1.00 88.19 181 PRO A CA 1
ATOM 1430 C C . PRO A 1 181 ? 0.742 -13.063 11.101 1.00 88.19 181 PRO A C 1
ATOM 1432 O O . PRO A 1 181 ? -0.332 -13.634 10.904 1.00 88.19 181 PRO A O 1
ATOM 1435 N N . SER A 1 182 ? 1.570 -12.731 10.108 1.00 86.06 182 SER A N 1
ATOM 1436 C CA . SER A 1 182 ? 1.253 -12.884 8.679 1.00 86.06 182 SER A CA 1
ATOM 1437 C C . SER A 1 182 ? 0.996 -14.311 8.192 1.00 86.06 182 SER A C 1
ATOM 1439 O O . SER A 1 182 ? 0.272 -14.513 7.218 1.00 86.06 182 SER A O 1
ATOM 1441 N N . ASP A 1 183 ? 1.520 -15.305 8.899 1.00 79.00 183 ASP A N 1
ATOM 1442 C CA . ASP A 1 183 ? 1.263 -16.730 8.679 1.00 79.00 183 ASP A CA 1
ATOM 1443 C C . ASP A 1 183 ? -0.202 -17.137 8.941 1.00 79.00 183 ASP A C 1
ATOM 1445 O O . ASP A 1 183 ? -0.716 -18.059 8.304 1.00 79.00 183 ASP A O 1
ATOM 1449 N N . SER A 1 184 ? -0.900 -16.419 9.824 1.00 75.31 184 SER A N 1
ATOM 1450 C CA . SER A 1 184 ? -2.284 -16.708 10.217 1.00 75.31 184 SER A CA 1
ATOM 1451 C C . SER A 1 184 ? -3.347 -16.104 9.286 1.00 75.31 184 SER A C 1
ATOM 1453 O O . SER A 1 184 ? -4.493 -16.554 9.281 1.00 75.31 184 SER A O 1
ATOM 1455 N N . TRP A 1 185 ? -2.983 -15.131 8.443 1.00 77.38 185 TRP A N 1
ATOM 1456 C CA . TRP A 1 185 ? -3.938 -14.284 7.706 1.00 77.38 185 TRP A CA 1
ATOM 1457 C C . TRP A 1 185 ? -4.769 -14.996 6.637 1.00 77.38 185 TRP A C 1
ATOM 1459 O O . TRP A 1 185 ? -5.795 -14.475 6.216 1.00 77.38 185 TRP A O 1
ATOM 1469 N N . LEU A 1 186 ? -4.315 -16.154 6.165 1.00 62.66 186 LEU A N 1
ATOM 1470 C CA . LEU A 1 186 ? -5.012 -16.957 5.157 1.00 62.66 186 LEU A CA 1
ATOM 1471 C C . LEU A 1 186 ? -5.869 -18.076 5.773 1.00 62.66 186 LEU A C 1
ATOM 1473 O O . LEU A 1 186 ? -6.637 -18.704 5.053 1.00 62.66 186 LEU A O 1
ATOM 1477 N N . TYR A 1 187 ? -5.711 -18.352 7.071 1.00 48.78 187 TYR A N 1
ATOM 1478 C CA . TYR A 1 187 ? -6.454 -19.397 7.790 1.00 48.78 187 TYR A CA 1
ATOM 1479 C C . TYR A 1 187 ? -7.602 -18.833 8.614 1.00 48.78 187 TYR A C 1
ATOM 1481 O O . TYR A 1 187 ? -8.643 -19.467 8.755 1.00 48.78 187 TYR A O 1
ATOM 1489 N N . SER A 1 188 ? -7.433 -17.624 9.133 1.00 46.28 188 SER A N 1
ATOM 1490 C CA . SER A 1 188 ? -8.557 -16.838 9.602 1.00 46.28 188 SER A CA 1
ATOM 1491 C C . SER A 1 188 ? -9.041 -15.989 8.439 1.00 46.28 188 SER A C 1
ATOM 1493 O O . SER A 1 188 ? -8.271 -15.187 7.912 1.00 46.28 188 SER A O 1
ATOM 1495 N N . GLU A 1 189 ? -10.330 -16.055 8.115 1.00 50.19 189 GLU A N 1
ATOM 1496 C CA . GLU A 1 189 ? -11.031 -14.810 7.820 1.00 50.19 189 GLU A CA 1
ATOM 1497 C C . GLU A 1 189 ? -10.649 -13.877 8.975 1.00 50.19 189 GLU A C 1
ATOM 1499 O O . GLU A 1 189 ? -11.142 -14.048 10.090 1.00 50.19 189 GLU A O 1
ATOM 1504 N N . LEU A 1 190 ? -9.672 -12.980 8.784 1.00 52.44 190 LEU A N 1
ATOM 1505 C CA . LEU A 1 190 ? -9.244 -12.022 9.807 1.00 52.44 190 LEU A CA 1
ATOM 1506 C C . LEU A 1 190 ? -10.335 -10.957 9.990 1.00 52.44 190 LEU A C 1
ATOM 1508 O O . LEU A 1 190 ? -10.069 -9.766 10.047 1.00 52.44 190 LEU A O 1
ATOM 1512 N N . CYS A 1 191 ? -11.577 -11.401 10.141 1.00 48.50 191 CYS A N 1
ATOM 1513 C CA . CYS A 1 191 ? -12.596 -10.808 10.965 1.00 48.50 191 CYS A CA 1
ATOM 1514 C C . CYS A 1 191 ? -12.122 -10.879 12.419 1.00 48.50 191 CYS A C 1
ATOM 1516 O O . CYS A 1 191 ? -12.709 -11.603 13.223 1.00 48.50 191 CYS A O 1
ATOM 1518 N N . ALA A 1 192 ? -11.072 -10.141 12.795 1.00 45.97 192 ALA A N 1
ATOM 1519 C CA . ALA A 1 192 ? -10.811 -9.897 14.209 1.00 45.97 192 ALA A CA 1
ATOM 1520 C C . ALA A 1 192 ? -12.094 -9.258 14.780 1.00 45.97 192 ALA A C 1
ATOM 1522 O O . ALA A 1 192 ? -12.446 -8.126 14.451 1.00 45.97 192 ALA A O 1
ATOM 1523 N N . ALA A 1 193 ? -12.887 -10.066 15.490 1.00 48.50 193 ALA A N 1
ATOM 1524 C CA . ALA A 1 193 ? -14.230 -9.752 15.981 1.00 48.50 193 ALA A CA 1
ATOM 1525 C C . ALA A 1 193 ? -15.258 -9.231 14.940 1.00 48.50 193 ALA A C 1
ATOM 1527 O O . ALA A 1 193 ? -16.197 -8.530 15.313 1.00 48.50 193 ALA A O 1
ATOM 1528 N N . GLY A 1 194 ? -15.107 -9.539 13.645 1.00 59.28 194 GLY A N 1
ATOM 1529 C CA . GLY A 1 194 ? -16.022 -9.060 12.589 1.00 59.28 194 GLY A CA 1
ATOM 1530 C C . GLY A 1 194 ? -15.954 -7.553 12.296 1.00 59.28 194 GLY A C 1
ATOM 1531 O O . GLY A 1 194 ? -16.754 -7.047 11.514 1.00 59.28 194 GLY A O 1
ATOM 1532 N N . THR A 1 195 ? -15.015 -6.826 12.910 1.00 71.94 195 THR A N 1
ATOM 1533 C CA . THR A 1 195 ? -14.874 -5.366 12.752 1.00 71.94 195 THR A CA 1
ATOM 1534 C C . THR A 1 195 ? -13.649 -4.941 11.956 1.00 71.94 195 THR A C 1
ATOM 1536 O O . THR A 1 195 ? -13.535 -3.759 11.616 1.00 71.94 195 THR A O 1
ATOM 1539 N N . HIS A 1 196 ? -12.746 -5.882 11.678 1.00 83.69 196 HIS A N 1
ATOM 1540 C CA . HIS A 1 196 ? -11.495 -5.651 10.967 1.00 83.69 196 HIS A CA 1
ATOM 1541 C C . HIS A 1 196 ? -11.414 -6.523 9.718 1.00 83.69 196 HIS A C 1
ATOM 1543 O O . HIS A 1 196 ? -11.926 -7.639 9.716 1.00 83.69 196 HIS A O 1
ATOM 1549 N N . GLU A 1 197 ? -10.794 -6.001 8.666 1.00 86.19 197 GLU A N 1
ATOM 1550 C CA . GLU A 1 197 ? -10.663 -6.649 7.364 1.00 86.19 197 GLU A CA 1
ATOM 1551 C C . GLU A 1 197 ? -9.265 -6.382 6.794 1.00 86.19 197 GLU A C 1
ATOM 1553 O O . GLU A 1 197 ? -8.803 -5.237 6.723 1.00 86.19 197 GLU A O 1
ATOM 1558 N N . LEU A 1 198 ? -8.596 -7.445 6.353 1.00 87.00 198 LEU A N 1
ATOM 1559 C CA . LEU A 1 198 ? -7.330 -7.373 5.635 1.00 87.00 198 LEU A CA 1
ATOM 1560 C C . LEU A 1 198 ? -7.492 -8.022 4.262 1.00 87.00 198 LEU A C 1
ATOM 1562 O O . LEU A 1 198 ? -7.661 -9.235 4.160 1.00 87.00 198 LEU A O 1
ATOM 1566 N N . THR A 1 199 ? -7.387 -7.211 3.212 1.00 86.81 199 THR A N 1
ATOM 1567 C CA . THR A 1 199 ? -7.615 -7.650 1.832 1.00 86.81 199 THR A CA 1
ATOM 1568 C C . THR A 1 199 ? -6.358 -7.459 0.988 1.00 86.81 199 THR A C 1
ATOM 1570 O O . THR A 1 199 ? -5.715 -6.408 0.994 1.00 86.81 199 THR A O 1
ATOM 1573 N N . HIS A 1 200 ? -6.000 -8.491 0.230 1.00 84.19 200 HIS A N 1
ATOM 1574 C CA . HIS A 1 200 ? -4.757 -8.565 -0.531 1.00 84.19 200 HIS A CA 1
ATOM 1575 C C . HIS A 1 200 ? -5.024 -8.649 -2.032 1.00 84.19 200 HIS A C 1
ATOM 1577 O O . HIS A 1 200 ? -5.978 -9.278 -2.483 1.00 84.19 200 HIS A O 1
ATOM 1583 N N . PHE A 1 201 ? -4.139 -8.051 -2.823 1.00 80.69 201 PHE A N 1
ATOM 1584 C CA . PHE A 1 201 ? -4.090 -8.269 -4.260 1.00 80.69 201 PHE A CA 1
ATOM 1585 C C . PHE A 1 201 ? -3.662 -9.700 -4.614 1.00 80.69 201 PHE A C 1
ATOM 1587 O O . PHE A 1 201 ? -2.765 -10.275 -3.994 1.00 80.69 201 PHE A O 1
ATOM 1594 N N . ASN A 1 202 ? -4.251 -10.246 -5.681 1.00 76.06 202 ASN A N 1
ATOM 1595 C CA . ASN A 1 202 ? -3.913 -11.573 -6.190 1.00 76.06 202 ASN A CA 1
ATOM 1596 C C . ASN A 1 202 ? -2.446 -11.647 -6.654 1.00 76.06 202 ASN A C 1
ATOM 1598 O O . ASN A 1 202 ? -2.035 -10.965 -7.603 1.00 76.06 202 ASN A O 1
ATOM 1602 N N . GLY A 1 203 ? -1.679 -12.530 -6.013 1.00 76.12 203 GLY A N 1
ATOM 1603 C CA . GLY A 1 203 ? -0.239 -12.707 -6.232 1.00 76.12 203 GLY A CA 1
ATOM 1604 C C . GLY A 1 203 ? 0.634 -12.248 -5.060 1.00 76.12 203 GLY A C 1
ATOM 1605 O O . GLY A 1 203 ? 1.855 -12.214 -5.206 1.00 76.12 203 GLY A O 1
ATOM 1606 N N . ILE A 1 204 ? 0.042 -11.888 -3.919 1.00 82.44 204 ILE A N 1
ATOM 1607 C CA . ILE A 1 204 ? 0.766 -11.741 -2.650 1.00 82.44 204 ILE A CA 1
ATOM 1608 C C . ILE A 1 204 ? 1.080 -13.132 -2.070 1.00 82.44 204 ILE A C 1
ATOM 1610 O O . ILE A 1 204 ? 0.223 -14.013 -2.112 1.00 82.44 204 ILE A O 1
ATOM 1614 N N . TYR A 1 205 ? 2.293 -13.333 -1.543 1.00 82.31 205 TYR A N 1
ATOM 1615 C CA . TYR A 1 205 ? 2.709 -14.602 -0.927 1.00 82.31 205 TYR A CA 1
ATOM 1616 C C . TYR A 1 205 ? 3.453 -14.426 0.402 1.00 82.31 205 TYR A C 1
ATOM 1618 O O . TYR A 1 205 ? 4.019 -13.364 0.681 1.00 82.31 205 TYR A O 1
ATOM 1626 N N . PHE A 1 206 ? 3.456 -15.501 1.199 1.00 82.56 206 PHE A N 1
ATOM 1627 C CA . PHE A 1 206 ? 3.973 -15.555 2.568 1.00 82.56 206 PHE A CA 1
ATOM 1628 C C . PHE A 1 206 ? 5.036 -16.668 2.697 1.00 82.56 206 PHE A C 1
ATOM 1630 O O . PHE A 1 206 ? 4.736 -17.814 2.354 1.00 82.56 206 PHE A O 1
ATOM 1637 N N . PRO A 1 207 ? 6.257 -16.379 3.194 1.00 70.00 207 PRO A N 1
ATOM 1638 C CA . PRO A 1 207 ? 7.396 -17.309 3.178 1.00 70.00 207 PRO A CA 1
ATOM 1639 C C . PRO A 1 207 ? 7.162 -18.670 3.847 1.00 70.00 207 PRO A C 1
ATOM 1641 O O . PRO A 1 207 ? 7.642 -19.684 3.348 1.00 70.00 207 PRO A O 1
ATOM 1644 N N . HIS A 1 208 ? 6.422 -18.726 4.959 1.00 62.69 208 HIS A N 1
ATOM 1645 C CA . HIS A 1 208 ? 6.202 -19.984 5.686 1.00 62.69 208 HIS A CA 1
ATOM 1646 C C . HIS A 1 208 ? 5.368 -21.009 4.913 1.00 62.69 208 HIS A C 1
ATOM 1648 O O . HIS A 1 208 ? 5.448 -22.194 5.217 1.00 62.69 208 HIS A O 1
ATOM 1654 N N . ARG A 1 209 ? 4.651 -20.597 3.862 1.00 56.38 209 ARG A N 1
ATOM 1655 C CA . ARG A 1 209 ? 3.856 -21.524 3.057 1.00 56.38 209 ARG A CA 1
ATOM 1656 C C . ARG A 1 209 ? 4.657 -22.303 2.024 1.00 56.38 209 ARG A C 1
ATOM 1658 O O . ARG A 1 209 ? 4.204 -23.370 1.654 1.00 56.38 209 ARG A O 1
ATOM 1665 N N . GLU A 1 210 ? 5.839 -21.864 1.586 1.00 50.84 210 GLU A N 1
ATOM 1666 C CA . GLU A 1 210 ? 6.609 -22.645 0.596 1.00 50.84 210 GLU A CA 1
ATOM 1667 C C . GLU A 1 210 ? 7.122 -23.986 1.151 1.00 50.84 210 GLU A C 1
ATOM 1669 O O . GLU A 1 210 ? 7.348 -24.913 0.375 1.00 50.84 210 GLU A O 1
ATOM 1674 N N . ARG A 1 211 ? 7.264 -24.131 2.481 1.00 48.16 211 ARG A N 1
ATOM 1675 C CA . ARG A 1 211 ? 7.605 -25.431 3.086 1.00 48.16 211 ARG A CA 1
ATOM 1676 C C . ARG A 1 211 ? 6.453 -26.429 3.024 1.00 48.16 211 ARG A C 1
ATOM 1678 O O . ARG A 1 211 ? 6.709 -27.592 2.732 1.00 48.16 211 ARG A O 1
ATOM 1685 N N . ASP A 1 212 ? 5.223 -25.966 3.228 1.00 48.22 212 ASP A N 1
ATOM 1686 C CA . ASP A 1 212 ? 4.040 -26.833 3.278 1.00 48.22 212 ASP A CA 1
ATOM 1687 C C . ASP A 1 212 ? 3.381 -26.996 1.894 1.00 48.22 212 ASP A C 1
ATOM 1689 O O . ASP A 1 212 ? 2.765 -28.021 1.613 1.00 48.22 212 ASP A O 1
ATOM 1693 N N . TYR A 1 213 ? 3.586 -26.054 0.962 1.00 44.97 213 TYR A N 1
ATOM 1694 C CA . TYR A 1 213 ? 3.047 -26.142 -0.404 1.00 44.97 213 TYR A CA 1
ATOM 1695 C C . TYR A 1 213 ? 3.635 -27.310 -1.203 1.00 44.97 213 TYR A C 1
ATOM 1697 O O . TYR A 1 213 ? 2.968 -27.858 -2.078 1.00 44.97 213 TYR A O 1
ATOM 1705 N N . ASN A 1 214 ? 4.871 -27.723 -0.906 1.00 48.75 214 ASN A N 1
ATOM 1706 C CA . ASN A 1 214 ? 5.454 -28.918 -1.521 1.00 48.75 214 ASN A CA 1
ATOM 1707 C C . ASN A 1 214 ? 4.750 -30.209 -1.057 1.00 48.75 214 ASN A C 1
ATOM 1709 O O . ASN A 1 214 ? 4.734 -31.168 -1.817 1.00 48.75 214 ASN A O 1
ATOM 1713 N N . GLN A 1 215 ? 4.113 -30.221 0.122 1.00 44.59 215 GLN A N 1
ATOM 1714 C CA . GLN A 1 215 ? 3.250 -31.327 0.567 1.00 44.59 215 GLN A CA 1
ATOM 1715 C C . GLN A 1 215 ? 1.817 -31.199 0.023 1.00 44.59 215 GLN A C 1
ATOM 1717 O O . GLN A 1 215 ? 1.206 -32.201 -0.336 1.00 44.59 215 GLN A O 1
ATOM 1722 N N . GLU A 1 216 ? 1.283 -29.981 -0.125 1.00 43.12 216 GLU A N 1
ATOM 1723 C CA . GLU A 1 216 ? -0.035 -29.771 -0.752 1.00 43.12 216 GLU A CA 1
ATOM 1724 C C . GLU A 1 216 ? -0.029 -30.028 -2.267 1.00 43.12 216 GLU A C 1
ATOM 1726 O O . GLU A 1 216 ? -1.049 -30.414 -2.830 1.00 43.12 216 GLU A O 1
ATOM 1731 N N . THR A 1 217 ? 1.111 -29.866 -2.945 1.00 46.34 217 THR A N 1
ATOM 1732 C CA . THR A 1 217 ? 1.233 -30.208 -4.374 1.00 46.34 217 THR A CA 1
ATOM 1733 C C . THR A 1 217 ? 1.185 -31.726 -4.583 1.00 46.34 217 THR A C 1
ATOM 1735 O O . THR A 1 217 ? 0.583 -32.176 -5.552 1.00 46.34 217 THR A O 1
ATOM 1738 N N . GLU A 1 218 ? 1.721 -32.517 -3.645 1.00 46.47 218 GLU A N 1
ATOM 1739 C CA . GLU A 1 218 ? 1.500 -33.970 -3.622 1.00 46.47 218 GLU A CA 1
ATOM 1740 C C . GLU A 1 218 ? 0.031 -34.301 -3.311 1.00 46.47 218 GLU A C 1
ATOM 1742 O O . GLU A 1 218 ? -0.529 -35.192 -3.939 1.00 46.47 218 GLU A O 1
ATOM 1747 N N . ALA A 1 219 ? -0.631 -33.551 -2.418 1.00 46.81 219 ALA A N 1
ATOM 1748 C CA . ALA A 1 219 ? -2.058 -33.718 -2.111 1.00 46.81 219 ALA A CA 1
ATOM 1749 C C . ALA A 1 219 ? -2.990 -33.383 -3.297 1.00 46.81 219 ALA A C 1
ATOM 1751 O O . ALA A 1 219 ? -4.011 -34.038 -3.477 1.00 46.81 219 ALA A O 1
ATOM 1752 N N . LEU A 1 220 ? -2.629 -32.404 -4.132 1.00 44.66 220 LEU A N 1
ATOM 1753 C CA . LEU A 1 220 ? -3.385 -32.016 -5.331 1.00 44.66 220 LEU A CA 1
ATOM 1754 C C . LEU A 1 220 ? -3.157 -32.951 -6.530 1.00 44.66 220 LEU A C 1
ATOM 1756 O O . LEU A 1 220 ? -3.998 -32.994 -7.429 1.00 44.66 220 LEU A O 1
ATOM 1760 N N . ASP A 1 221 ? -2.064 -33.722 -6.555 1.00 43.69 221 ASP A N 1
ATOM 1761 C CA . ASP A 1 221 ? -1.886 -34.797 -7.543 1.00 43.69 221 ASP A CA 1
ATOM 1762 C C . ASP A 1 221 ? -2.793 -36.009 -7.241 1.00 43.69 221 ASP A C 1
ATOM 1764 O O . ASP A 1 221 ? -3.209 -36.700 -8.173 1.00 43.69 221 ASP A O 1
ATOM 1768 N N . TRP A 1 222 ? -3.226 -36.209 -5.986 1.00 40.09 222 TRP A N 1
ATOM 1769 C CA . TRP A 1 222 ? -4.241 -37.221 -5.640 1.00 40.09 222 TRP A CA 1
ATOM 1770 C C . TRP A 1 222 ? -5.636 -36.902 -6.203 1.00 40.09 222 TRP A C 1
ATOM 1772 O O . TRP A 1 222 ? -6.382 -37.821 -6.542 1.00 40.09 222 TRP A O 1
ATOM 1782 N N . ASP A 1 223 ? -5.974 -35.623 -6.404 1.00 42.94 223 ASP A N 1
ATOM 1783 C CA . ASP A 1 223 ? -7.228 -35.217 -7.063 1.00 42.94 223 ASP A CA 1
ATOM 1784 C C . ASP A 1 223 ? -7.229 -35.522 -8.573 1.00 42.94 223 ASP A C 1
ATOM 1786 O O . ASP A 1 223 ? -8.287 -35.587 -9.210 1.00 42.94 223 ASP A O 1
ATOM 1790 N N . ARG A 1 224 ? -6.050 -35.745 -9.169 1.00 42.47 224 ARG A N 1
ATOM 1791 C CA . ARG A 1 224 ? -5.903 -36.110 -10.584 1.00 42.47 224 ARG A CA 1
ATOM 1792 C C . ARG A 1 224 ? -6.138 -37.600 -10.840 1.00 42.47 224 ARG A C 1
ATOM 1794 O O . ARG A 1 224 ? -6.496 -37.968 -11.959 1.00 42.47 224 ARG A O 1
ATOM 1801 N N . GLU A 1 225 ? -5.997 -38.432 -9.811 1.00 44.62 225 GLU A N 1
ATOM 1802 C CA . GLU A 1 225 ? -6.171 -39.889 -9.852 1.00 44.62 225 GLU A CA 1
ATOM 1803 C C . GLU A 1 225 ? -7.467 -40.362 -9.172 1.00 44.62 225 GLU A C 1
ATOM 1805 O O . GLU A 1 225 ? -7.506 -41.428 -8.579 1.00 44.62 225 GLU A O 1
ATOM 1810 N N . GLY A 1 226 ? -8.571 -39.615 -9.286 1.00 40.53 226 GLY A N 1
ATOM 1811 C CA . GLY A 1 226 ? -9.931 -40.184 -9.256 1.00 40.53 226 GLY A CA 1
ATOM 1812 C C . GLY A 1 226 ? -10.299 -41.147 -8.110 1.00 40.53 226 GLY A C 1
ATOM 1813 O O . GLY A 1 226 ? -11.171 -41.993 -8.306 1.00 40.53 226 GLY A O 1
ATOM 1814 N N . MET A 1 227 ? -9.683 -41.042 -6.932 1.00 37.50 227 MET A N 1
ATOM 1815 C CA . MET A 1 227 ? -9.992 -41.876 -5.769 1.00 37.50 227 MET A CA 1
ATOM 1816 C C . MET A 1 227 ? -10.508 -41.001 -4.633 1.00 37.50 227 MET A C 1
ATOM 1818 O O . MET A 1 227 ? -9.769 -40.609 -3.737 1.00 37.50 227 MET A O 1
ATOM 1822 N N . TRP A 1 228 ? -11.810 -40.727 -4.648 1.00 37.59 228 TRP A N 1
ATOM 1823 C CA . TRP A 1 228 ? -12.514 -40.279 -3.449 1.00 37.59 228 TRP A CA 1
ATOM 1824 C C . TRP A 1 228 ? -13.000 -41.519 -2.685 1.00 37.59 228 TRP A C 1
ATOM 1826 O O . TRP A 1 228 ? -13.782 -42.290 -3.246 1.00 37.59 228 TRP A O 1
ATOM 1836 N N . PRO A 1 229 ? -12.602 -41.743 -1.419 1.00 39.75 229 PRO A N 1
ATOM 1837 C CA . PRO A 1 229 ? -13.345 -42.626 -0.534 1.00 39.75 229 PRO A CA 1
ATOM 1838 C C . PRO A 1 229 ? -14.669 -41.942 -0.174 1.00 39.75 229 PRO A C 1
ATOM 1840 O O . PRO A 1 229 ? -14.683 -40.819 0.333 1.00 39.75 229 PRO A O 1
ATOM 1843 N N . GLU A 1 230 ? -15.786 -42.614 -0.446 1.00 45.09 230 GLU A N 1
ATOM 1844 C CA . GLU A 1 230 ? -17.116 -42.206 0.003 1.00 45.09 230 GLU A CA 1
ATOM 1845 C C . GLU A 1 230 ? -17.145 -42.027 1.529 1.00 45.09 230 GLU A C 1
ATOM 1847 O O . GLU A 1 230 ? -17.174 -43.001 2.279 1.00 45.09 230 GLU A O 1
ATOM 1852 N N . CYS A 1 231 ? -17.202 -40.783 2.005 1.00 30.97 231 CYS A N 1
ATOM 1853 C CA . CYS A 1 231 ? -17.440 -40.477 3.415 1.00 30.97 231 CYS A CA 1
ATOM 1854 C C . CYS A 1 231 ? -18.548 -39.423 3.557 1.00 30.97 231 CYS A C 1
ATOM 1856 O O . CYS A 1 231 ? -18.305 -38.228 3.662 1.00 30.97 231 CYS A O 1
ATOM 1858 N N . TRP A 1 232 ? -19.787 -39.920 3.506 1.00 32.78 232 TRP A N 1
ATOM 1859 C CA . TRP A 1 232 ? -20.901 -39.626 4.415 1.00 32.78 232 TRP A CA 1
ATOM 1860 C C . TRP A 1 232 ? -21.010 -38.200 4.993 1.00 32.78 232 TRP A C 1
ATOM 1862 O O . TRP A 1 232 ? -20.405 -37.862 6.008 1.00 32.78 232 TRP A O 1
ATOM 1872 N N . TYR A 1 233 ? -21.936 -37.421 4.431 1.00 33.16 233 TYR A N 1
ATOM 1873 C CA . TYR A 1 233 ? -22.607 -36.320 5.128 1.00 33.16 233 TYR A CA 1
ATOM 1874 C C . TYR A 1 233 ? -23.694 -36.859 6.073 1.00 33.16 233 TYR A C 1
ATOM 1876 O O . TYR A 1 233 ? -24.479 -37.714 5.656 1.00 33.16 233 TYR A O 1
ATOM 1884 N N . PRO A 1 234 ? -23.905 -36.231 7.242 1.00 40.38 234 PRO A N 1
ATOM 1885 C CA . PRO A 1 234 ? -25.244 -36.032 7.755 1.00 40.38 234 PRO A CA 1
ATOM 1886 C C . PRO A 1 234 ? -25.654 -34.563 7.624 1.00 40.38 234 PRO A C 1
ATOM 1888 O O . PRO A 1 234 ? -24.973 -33.632 8.049 1.00 40.38 234 PRO A O 1
ATOM 1891 N N . TYR A 1 235 ? -26.817 -34.413 7.001 1.00 37.09 235 TYR A N 1
ATOM 1892 C CA . TYR A 1 235 ? -27.686 -33.249 6.961 1.00 37.09 235 TYR A CA 1
ATOM 1893 C C . TYR A 1 235 ? -27.755 -32.482 8.289 1.00 37.09 235 TYR A C 1
ATOM 1895 O O . TYR A 1 235 ? -28.041 -33.076 9.321 1.00 37.09 235 TYR A O 1
ATOM 1903 N N . HIS A 1 236 ? -27.698 -31.153 8.215 1.00 34.25 236 HIS A N 1
ATOM 1904 C CA . HIS A 1 236 ? -28.744 -30.309 8.797 1.00 34.25 236 HIS A CA 1
ATOM 1905 C C . HIS A 1 236 ? -28.748 -28.947 8.092 1.00 34.25 236 HIS A C 1
ATOM 1907 O O . HIS A 1 236 ? -27.828 -28.144 8.228 1.00 34.25 236 HIS A O 1
ATOM 1913 N N . ARG A 1 237 ? -29.799 -28.706 7.306 1.00 35.97 237 ARG A N 1
ATOM 1914 C CA . ARG A 1 237 ? -30.151 -27.392 6.768 1.00 35.97 237 ARG A CA 1
ATOM 1915 C C . ARG A 1 237 ? -31.529 -27.062 7.318 1.00 35.97 237 ARG A C 1
ATOM 1917 O O . ARG A 1 237 ? -32.489 -27.773 7.031 1.00 35.97 237 ARG A O 1
ATOM 1924 N N . ASP A 1 238 ? -31.590 -26.024 8.132 1.00 40.59 238 ASP A N 1
ATOM 1925 C CA . ASP A 1 238 ? -32.837 -25.427 8.582 1.00 40.59 238 ASP A CA 1
ATOM 1926 C C . ASP A 1 238 ? -33.478 -24.557 7.485 1.00 40.59 238 ASP A C 1
ATOM 1928 O O . ASP A 1 238 ? -32.819 -24.082 6.557 1.00 40.59 238 ASP A O 1
ATOM 1932 N N . ILE A 1 239 ? -34.757 -24.261 7.738 1.00 36.50 239 ILE A N 1
ATOM 1933 C CA . ILE A 1 239 ? -35.584 -23.147 7.243 1.00 36.50 239 ILE A CA 1
ATOM 1934 C C . ILE A 1 239 ? -36.388 -23.383 5.948 1.00 36.50 239 ILE A C 1
ATOM 1936 O O . ILE A 1 239 ? -35.945 -23.107 4.838 1.00 36.50 239 ILE A O 1
ATOM 1940 N N . GLY A 1 240 ? -37.681 -23.668 6.153 1.00 33.44 240 GLY A N 1
ATOM 1941 C CA . GLY A 1 240 ? -38.712 -22.673 5.832 1.00 33.44 240 GLY A CA 1
ATOM 1942 C C . GLY A 1 240 ? -39.729 -23.031 4.749 1.00 33.44 240 GLY A C 1
ATOM 1943 O O . GLY A 1 240 ? -39.398 -23.039 3.572 1.00 33.44 240 GLY A O 1
ATOM 1944 N N . GLN A 1 241 ? -40.989 -23.182 5.177 1.00 37.03 241 GLN A N 1
ATOM 1945 C CA . GLN A 1 241 ? -42.222 -22.573 4.634 1.00 37.03 241 GLN A CA 1
ATOM 1946 C C . GLN A 1 241 ? -43.408 -23.540 4.788 1.00 37.03 241 GLN A C 1
ATOM 1948 O O . GLN A 1 241 ? -43.447 -24.572 4.135 1.00 37.03 241 GLN A O 1
ATOM 1953 N N . LEU A 1 242 ? -44.425 -23.172 5.571 1.00 39.62 242 LEU A N 1
ATOM 1954 C CA . LEU A 1 242 ? -45.681 -22.706 4.981 1.00 39.62 242 LEU A CA 1
ATOM 1955 C C . LEU A 1 242 ? -46.588 -22.081 6.046 1.00 39.62 242 LEU A C 1
ATOM 1957 O O . LEU A 1 242 ? -46.613 -22.443 7.216 1.00 39.62 242 LEU A O 1
ATOM 1961 N N . VAL A 1 243 ? -47.302 -21.084 5.567 1.00 43.41 243 VAL A N 1
ATOM 1962 C CA . VAL A 1 243 ? -48.150 -20.122 6.247 1.00 43.41 243 VAL A CA 1
ATOM 1963 C C . VAL A 1 243 ? -49.606 -20.627 6.241 1.00 43.41 243 VAL A C 1
ATOM 1965 O O . VAL A 1 243 ? -50.046 -21.160 5.230 1.00 43.41 243 VAL A O 1
ATOM 1968 N N . ARG A 1 244 ? -50.346 -20.296 7.317 1.00 40.78 244 ARG A N 1
ATOM 1969 C CA . ARG A 1 244 ? -51.805 -20.010 7.400 1.00 40.78 244 ARG A CA 1
ATOM 1970 C C . ARG A 1 244 ? -52.857 -21.133 7.551 1.00 40.78 244 ARG A C 1
ATOM 1972 O O . ARG A 1 244 ? -53.043 -21.928 6.645 1.00 40.78 244 ARG A O 1
ATOM 1979 N N . THR A 1 245 ? -53.632 -20.963 8.645 1.00 39.38 245 THR A N 1
ATOM 1980 C CA . THR A 1 245 ? -55.117 -21.020 8.813 1.00 39.38 245 THR A CA 1
ATOM 1981 C C . THR A 1 245 ? -55.797 -22.367 8.493 1.00 39.38 245 THR A C 1
ATOM 1983 O O . THR A 1 245 ? -55.493 -22.983 7.489 1.00 39.38 245 THR A O 1
ATOM 1986 N N . VAL A 1 246 ? -56.736 -22.926 9.265 1.00 37.94 246 VAL A N 1
ATOM 1987 C CA . VAL A 1 246 ? -58.062 -22.440 9.704 1.00 37.94 246 VAL A CA 1
ATOM 1988 C C . VAL A 1 246 ? -58.624 -23.461 10.716 1.00 37.94 246 VAL A C 1
ATOM 1990 O O . VAL A 1 246 ? -58.426 -24.651 10.494 1.00 37.94 246 VAL A O 1
ATOM 1993 N N . GLY A 1 247 ? -59.403 -23.000 11.706 1.00 37.25 247 GLY A N 1
ATOM 1994 C CA . GLY A 1 247 ? -60.537 -23.758 12.274 1.00 37.25 247 GLY A CA 1
ATOM 1995 C C . GLY A 1 247 ? -60.239 -24.652 13.462 1.00 37.25 247 GLY A C 1
ATOM 1996 O O . GLY A 1 247 ? -59.848 -25.810 13.225 1.00 37.25 247 GLY A O 1
#

Sequence (247 aa):
MINSPESRGQTAPTDKPPASRSTMPQHKGTPPRQVFQRAARIPPSNPIQDLHLQDANAIWKECALESQRSDVLVIAVVHPQQEQYVKDSKRSEPNMSGKCAQRILICTASALQDVIERVVNKRHHAQCDKLRIVVSSAIESIFYQIDSFIKNVYIKVCGTIRSNTRYKLRIDEKSTYCSHPSDSWLYSELCAAGTHELTHFNGIYFPHRERDYNQETEALDWDREGMWPECWYPYHRDIGQLVRTVG

Foldseek 3Di:
DDDDDYDDDDDDDDDDDDDDDDDDDDDDDDDDDPPPPPPPPPDPDPVVLVQLQQQLVFLLVVLLVQLVDLQEAEEEAHDPSSQVVSVVVLVPDPPRDPSSSVSYHYYHLVCVAVCQVVDQVVPVPLSHLEYEYEYELVAAEHAYEGAPSRQEYEYHYTGDHDPPAQARYEYEQQHYDNNHTPVCCVVDCPCVVPRHHYYYDRRYDYVVCVVCVVVVVVVVVVVVVPDDDDDDDDDDDDDDDDDDDDD

Organism: NCBI:txid1209917

pLDDT: mean 70.46, std 22.6, range [30.97, 97.94]

Secondary structure (DSSP, 8-state):
----------------------------------------------HHHHHHHHHHHHHHHHHHHHTTSTTEEEEEE--HHHHHHHHHHHHH-TTS-HHHHHTEEEE-GGGHHHHIIIIIITTTTTT--EEEEEEETT--EE--EE-TT-SEEEEEEES---TT-S--EEEPTT-EETTEETTTTTTS---GGGT-EEEE-TTEE-TTHHHHHHHHHHHHHHGGGT---------------------

Radius of gyration: 34.92 Å; chains: 1; bounding box: 100×110×78 Å